Protein AF-A0A848Y6I7-F1 (afdb_monomer)

pLDDT: mean 75.76, std 17.15, range [29.34, 98.19]

Nearest PDB structures (foldseek):
  3ja6-assembly1_I  TM=4.107E-01  e=2.757E-02  Escherichia coli
  7a0g-assembly1_JJJ  TM=4.160E-01  e=5.092E-01  Serratia marcescens
  6grj-assembly1_B  TM=4.030E-01  e=7.083E-01  Aeromonas hydrophila
  3ja6-assembly1_H  TM=3.503E-01  e=3.464E-01  Escherichia coli
  7a0g-assembly1_FFF  TM=4.147E-01  e=8.827E-01  Serratia marcescens

Foldseek 3Di:
DDDDDDDDDDDDPVPPPPPPPDDPLVVVLVVLVVVLVVLVVVLVVLVVVVVVLVVVVVVLVVVLVVLVVVLVVLVVVLVVLVVVLVVLVVVLVVLVVVLVVLVVVLVVLVVVLVVVVVVCVVVDPDDLVCVLVPDPDPVRSVVSVVVVVVVVVVSVVSVVVSVVSVVVSVVSVVVSVVSVVVSVVSVVVSVVSVVVSVVSVVVSVVSVVVSVVVVVVSVVVSVVSVVVSVVSVVVSVVSVVVVVVVVVVVVVVVVVVVVVVVVVVVVVVVVVVVVVPDDDDDDDDDDDDDDDDDDDDPDPDDDDDDPVVCVPPDDDPDDDDDDDDDD

Secondary structure (DSSP, 8-state):
---------S-SSTTSSSS----HHHHHHHHHHHHHHHHHHHHHHHHHHHHHHHHHHHHHHHHHHHHHHHHHHHHHHHHHHHHHHHHHHHHHHHHHHHHHHHHHHHHHHHHHHHHHHHHHHHT----HHHHHHT-SSHHHHHHHHHHHHHHHHHHHHHHHHHHHHHHHHHHHHHHHHHHHHHHHHHHHHHHHHHHHHHHHHHHHHHHHHHHHHHHHHHHHHHHHHHHHHHHHHHHHHHHHHHHHHHHHHHHHHHHHHHHHHHHHHHHHHHHHHHHTS---------------------------S-TTTTTTSPPPS----------

Solvent-accessible surface area (backbone atoms only — not comparable to full-atom values): 19274 Å² total; per-residue (Å²): 134,90,79,89,87,87,88,82,83,97,72,76,78,79,81,77,75,83,84,80,86,73,66,76,65,61,59,56,51,56,52,52,53,53,51,48,52,53,48,50,53,50,50,53,50,52,50,51,50,49,55,52,48,51,54,52,44,53,54,48,49,54,50,47,51,52,52,51,52,51,46,52,54,46,52,52,50,44,51,51,43,51,55,51,46,56,48,48,51,52,52,45,51,52,42,52,54,50,44,56,49,46,53,52,55,41,50,52,54,49,49,56,48,50,53,54,52,49,51,42,58,76,71,51,71,73,53,72,63,59,62,31,69,70,38,95,42,72,70,53,22,55,50,47,50,52,50,53,50,54,49,52,51,52,52,52,51,52,54,48,52,46,52,52,50,53,52,50,42,55,53,48,52,52,52,39,52,52,48,52,54,49,44,52,52,50,50,53,52,38,50,51,51,52,51,52,44,50,51,52,53,51,50,50,52,49,52,53,51,51,53,52,50,53,50,53,50,53,52,51,51,51,52,50,53,50,52,53,48,53,54,51,51,51,51,50,52,50,51,52,52,52,49,52,50,52,52,51,51,52,48,51,51,51,51,50,52,51,50,51,53,49,51,52,50,51,52,53,50,51,53,51,54,58,60,71,74,63,88,89,90,88,83,87,87,85,86,88,87,88,90,84,89,84,81,89,76,84,79,83,77,87,84,71,98,48,74,81,81,41,74,89,71,70,77,78,98,68,96,76,82,89,86,79,84,91,129

Mean predicted aligned error: 18.12 Å

Radius of gyration: 65.61 Å; Cα contacts (8 Å, |Δi|>4): 89; chains: 1; bounding box: 137×61×179 Å

Sequence (327 aa):
MLSIPLAGRPCAVVLLLFALVVPAAAQDRAATEQRLEALREQISGVQGQIQQAQTEEAGALAALDGISTEIRLREELVNSYRSQLDTLRRETNALRSSIQRLEGEIEEARTSYRQHARHAYTRGRPNDLALILSAGTIAQMVARARYLRQFAERRRRQVSRIAEKTTELRFREQSLNASVQETQRFLTASQFEQSELTQRRREREGLVQQARRRRSQLESELAQRQADAQALEGLVAELVAAERRREEEARRQREAAAEESRREAALAELRRREAAQGNPSAAAEEPAAPPALPPAESRSVTLTGSFRANRSRLPWPADGTVTGTFG

Structure (mmCIF, N/CA/C/O backbone):
data_AF-A0A848Y6I7-F1
#
_entry.id   AF-A0A848Y6I7-F1
#
loop_
_atom_site.group_PDB
_atom_site.id
_atom_site.type_symbol
_atom_site.label_atom_id
_atom_site.label_alt_id
_atom_site.label_comp_id
_atom_site.label_asym_id
_atom_site.label_entity_id
_atom_site.label_seq_id
_atom_site.pdbx_PDB_ins_code
_atom_site.Cartn_x
_atom_site.Cartn_y
_atom_site.Cartn_z
_atom_site.occupancy
_atom_site.B_iso_or_equiv
_atom_site.auth_seq_id
_atom_site.auth_comp_id
_atom_site.auth_asym_id
_atom_site.auth_atom_id
_atom_site.pdbx_PDB_model_num
ATOM 1 N N . MET A 1 1 ? -7.871 -32.327 104.728 1.00 39.03 1 MET A N 1
ATOM 2 C CA . MET A 1 1 ? -8.461 -32.604 103.404 1.00 39.03 1 MET A CA 1
ATOM 3 C C . MET A 1 1 ? -9.967 -32.665 103.565 1.00 39.03 1 MET A C 1
ATOM 5 O O . MET A 1 1 ? -10.385 -33.485 104.363 1.00 39.03 1 MET A O 1
ATOM 9 N N . LEU A 1 2 ? -10.676 -31.778 102.846 1.00 36.12 2 LEU A N 1
ATOM 10 C CA . LEU A 1 2 ? -12.108 -31.750 102.471 1.00 36.12 2 LEU A CA 1
ATOM 11 C C . LEU A 1 2 ? -13.184 -32.046 103.542 1.00 36.12 2 LEU A C 1
ATOM 13 O O . LEU A 1 2 ? -13.055 -32.977 104.314 1.00 36.12 2 LEU A O 1
ATOM 17 N N . SER A 1 3 ? -14.375 -31.448 103.577 1.00 34.34 3 SER A N 1
ATOM 18 C CA . SER A 1 3 ? -14.993 -30.220 103.053 1.00 34.34 3 SER A CA 1
ATOM 19 C C . SER A 1 3 ? -16.440 -30.237 103.579 1.00 34.34 3 SER A C 1
ATOM 21 O O . SER A 1 3 ? -17.187 -31.141 103.247 1.00 34.34 3 SER A O 1
ATOM 23 N N . ILE A 1 4 ? -16.792 -29.254 104.409 1.00 40.38 4 ILE A N 1
ATOM 24 C CA . ILE A 1 4 ? -17.963 -28.354 104.318 1.00 40.38 4 ILE A CA 1
ATOM 25 C C . ILE A 1 4 ? -19.366 -28.948 103.996 1.00 40.38 4 ILE A C 1
ATOM 27 O O . ILE A 1 4 ? -19.581 -29.478 102.907 1.00 40.38 4 ILE A O 1
ATOM 31 N N . PRO A 1 5 ? -20.377 -28.703 104.862 1.00 61.69 5 PRO A N 1
ATOM 32 C CA . PRO A 1 5 ? -21.810 -28.852 104.578 1.00 61.69 5 PRO A CA 1
ATOM 33 C C . PRO A 1 5 ? -22.451 -27.510 104.157 1.00 61.69 5 PRO A C 1
ATOM 35 O O . PRO A 1 5 ? -21.938 -26.473 104.559 1.00 61.69 5 PRO A O 1
ATOM 38 N N . LEU A 1 6 ? -23.585 -27.500 103.431 1.00 39.78 6 LEU A N 1
ATOM 39 C CA . LEU A 1 6 ? -24.692 -26.529 103.610 1.00 39.78 6 LEU A CA 1
ATOM 40 C C . LEU A 1 6 ? -25.839 -26.703 102.599 1.00 39.78 6 LEU A C 1
ATOM 42 O O . LEU A 1 6 ? -25.651 -27.010 101.426 1.00 39.78 6 LEU A O 1
ATOM 46 N N . ALA A 1 7 ? -27.041 -26.479 103.124 1.00 48.00 7 ALA A N 1
ATOM 47 C CA . ALA A 1 7 ? -28.345 -26.515 102.482 1.00 48.00 7 ALA A CA 1
ATOM 48 C C . ALA A 1 7 ? -28.606 -25.329 101.530 1.00 48.00 7 ALA A C 1
ATOM 50 O O . ALA A 1 7 ? -28.064 -24.244 101.723 1.00 48.00 7 ALA A O 1
ATOM 51 N N . GLY A 1 8 ? -29.534 -25.496 100.574 1.00 38.44 8 GLY A N 1
ATOM 52 C CA . GLY A 1 8 ? -30.013 -24.383 99.744 1.00 38.44 8 GLY A CA 1
ATOM 53 C C . GLY A 1 8 ? -31.068 -24.740 98.686 1.00 38.44 8 GLY A C 1
ATOM 54 O O . GLY A 1 8 ? -30.729 -25.095 97.570 1.00 38.44 8 GLY A O 1
ATOM 55 N N . ARG A 1 9 ? -32.344 -24.623 99.076 1.00 48.47 9 ARG A N 1
ATOM 56 C CA . ARG A 1 9 ? -33.582 -24.308 98.314 1.00 48.47 9 ARG A CA 1
ATOM 57 C C . ARG A 1 9 ? -33.557 -24.353 96.756 1.00 48.47 9 ARG A C 1
ATOM 59 O O . ARG A 1 9 ? -32.856 -23.552 96.140 1.00 48.47 9 ARG A O 1
ATOM 66 N N . PRO A 1 10 ? -34.463 -25.112 96.102 1.00 45.59 10 PRO A N 1
ATOM 67 C CA . PRO A 1 10 ? -34.665 -25.082 94.650 1.00 45.59 10 PRO A CA 1
ATOM 68 C C . PRO A 1 10 ? -35.697 -24.010 94.243 1.00 45.59 10 PRO A C 1
ATOM 70 O O . PRO A 1 10 ? -36.865 -24.325 94.063 1.00 45.59 10 PRO A O 1
ATOM 73 N N . CYS A 1 11 ? -35.308 -22.737 94.107 1.00 43.47 11 CYS A N 1
ATOM 74 C CA . CYS A 1 11 ? -36.241 -21.698 93.612 1.00 43.47 11 CYS A CA 1
ATOM 75 C C . CYS A 1 11 ? -35.674 -20.720 92.567 1.00 43.47 11 CYS A C 1
ATOM 77 O O . CYS A 1 11 ? -36.420 -19.879 92.080 1.00 43.47 11 CYS A O 1
ATOM 79 N N . ALA A 1 12 ? -34.401 -20.810 92.168 1.00 41.84 12 ALA A N 1
ATOM 80 C CA . ALA A 1 12 ? -33.790 -19.793 91.296 1.00 41.84 12 ALA A CA 1
ATOM 81 C C . ALA A 1 12 ? -33.671 -20.175 89.804 1.00 41.84 12 ALA A C 1
ATOM 83 O O . ALA A 1 12 ? -33.243 -19.350 89.006 1.00 41.84 12 ALA A O 1
ATOM 84 N N . VAL A 1 13 ? -34.058 -21.392 89.399 1.00 43.75 13 VAL A N 1
ATOM 85 C CA . VAL A 1 13 ? -33.898 -21.861 87.999 1.00 43.75 13 VAL A CA 1
ATOM 86 C C . VAL A 1 13 ? -35.147 -21.607 87.136 1.00 43.75 13 VAL A C 1
ATOM 88 O O . VAL A 1 13 ? -35.073 -21.622 85.913 1.00 43.75 13 VAL A O 1
ATOM 91 N N . VAL A 1 14 ? -36.293 -21.280 87.742 1.00 46.56 14 VAL A N 1
ATOM 92 C CA . VAL A 1 14 ? -37.558 -21.061 87.008 1.00 46.56 14 VAL A CA 1
ATOM 93 C C . VAL A 1 14 ? -37.707 -19.617 86.487 1.00 46.56 14 VAL A C 1
ATOM 95 O O . VAL A 1 14 ? -38.557 -19.349 85.646 1.00 46.56 14 VAL A O 1
ATOM 98 N N . LEU A 1 15 ? -36.839 -18.685 86.900 1.00 41.00 15 LEU A N 1
ATOM 99 C CA . LEU A 1 15 ? -36.934 -17.256 86.548 1.00 41.00 15 LEU A CA 1
ATOM 100 C C . LEU A 1 15 ? -35.914 -16.799 85.482 1.00 41.00 15 LEU A C 1
ATOM 102 O O . LEU A 1 15 ? -35.746 -15.605 85.266 1.00 41.00 15 LEU A O 1
ATOM 106 N N . LEU A 1 16 ? -35.251 -17.735 84.789 1.00 39.88 16 LEU A N 1
ATOM 107 C CA . LEU A 1 16 ? -34.293 -17.442 83.706 1.00 39.88 16 LEU A CA 1
ATOM 108 C C . LEU A 1 16 ? -34.667 -18.103 82.362 1.00 39.88 16 LEU A C 1
ATOM 110 O O . LEU A 1 16 ? -33.826 -18.245 81.482 1.00 39.88 16 LEU A O 1
ATOM 114 N N . LEU A 1 17 ? -35.928 -18.519 82.195 1.00 41.59 17 LEU A N 1
ATOM 115 C CA . LEU A 1 17 ? -36.403 -19.236 80.998 1.00 41.59 17 LEU A CA 1
ATOM 116 C C . LEU A 1 17 ? -37.577 -18.551 80.276 1.00 41.59 17 LEU A C 1
ATOM 118 O O . LEU A 1 17 ? -38.113 -19.110 79.327 1.00 41.59 17 LEU A O 1
ATOM 122 N N . PHE A 1 18 ? -37.957 -17.330 80.676 1.00 43.41 18 PHE A N 1
ATOM 123 C CA . PHE A 1 18 ? -39.112 -16.616 80.101 1.00 43.41 18 PHE A CA 1
ATOM 124 C C . PHE A 1 18 ? -38.769 -15.305 79.362 1.00 43.41 18 PHE A C 1
ATOM 126 O O . PHE A 1 18 ? -39.666 -14.554 78.997 1.00 43.41 18 PHE A O 1
ATOM 133 N N . ALA A 1 19 ? -37.486 -15.015 79.117 1.00 41.12 19 ALA A N 1
ATOM 134 C CA . ALA A 1 19 ? -37.045 -13.748 78.513 1.00 41.12 19 ALA A CA 1
ATOM 135 C C . ALA A 1 19 ? -36.318 -13.888 77.160 1.00 41.12 19 ALA A C 1
ATOM 137 O O . ALA A 1 19 ? -35.685 -12.938 76.711 1.00 41.12 19 ALA A O 1
ATOM 138 N N . LEU A 1 20 ? -36.402 -15.043 76.489 1.00 42.25 20 LEU A N 1
ATOM 139 C CA . LEU A 1 20 ? -35.734 -15.249 75.199 1.00 42.25 20 LEU A CA 1
ATOM 140 C C . LEU A 1 20 ? -36.677 -15.842 74.142 1.00 42.25 20 LEU A C 1
ATOM 142 O O . LEU A 1 20 ? -36.449 -16.918 73.606 1.00 42.25 20 LEU A O 1
ATOM 146 N N . VAL A 1 21 ? -37.750 -15.120 73.826 1.00 45.28 21 VAL A N 1
ATOM 147 C CA . VAL A 1 21 ? -38.438 -15.271 72.534 1.00 45.28 21 VAL A CA 1
ATOM 148 C C . VAL A 1 21 ? -38.282 -13.946 71.792 1.00 45.28 21 VAL A C 1
ATOM 150 O O . VAL A 1 21 ? -39.206 -13.153 71.661 1.00 45.28 21 VAL A O 1
ATOM 153 N N . VAL A 1 22 ? -37.042 -13.671 71.387 1.00 50.19 22 VAL A N 1
ATOM 154 C CA . VAL A 1 22 ? -36.724 -12.670 70.360 1.00 50.19 22 VAL A CA 1
ATOM 155 C C . VAL A 1 22 ? -37.011 -13.333 69.005 1.00 50.19 22 VAL A C 1
ATOM 157 O O . VAL A 1 22 ? -36.704 -14.517 68.839 1.00 50.19 22 VAL A O 1
ATOM 160 N N . PRO A 1 23 ? -37.648 -12.639 68.047 1.00 48.28 23 PRO A N 1
ATOM 161 C CA . PRO A 1 23 ? -38.163 -13.269 66.842 1.00 48.28 23 PRO A CA 1
ATOM 162 C C . PRO A 1 23 ? -37.007 -13.622 65.903 1.00 48.28 23 PRO A C 1
ATOM 164 O O . PRO A 1 23 ? -36.278 -12.747 65.445 1.00 48.28 23 PRO A O 1
ATOM 167 N N . ALA A 1 24 ? -36.881 -14.901 65.551 1.00 51.28 24 ALA A N 1
ATOM 168 C CA . ALA A 1 24 ? -35.937 -15.374 64.535 1.00 51.28 24 ALA A CA 1
ATOM 169 C C . ALA A 1 24 ? -36.160 -14.727 63.144 1.00 51.28 24 ALA A C 1
ATOM 171 O O . ALA A 1 24 ? -35.253 -14.707 62.323 1.00 51.28 24 ALA A O 1
ATOM 172 N N . ALA A 1 25 ? -37.335 -14.134 62.894 1.00 52.06 25 ALA A N 1
ATOM 173 C CA . ALA A 1 25 ? -37.654 -13.432 61.647 1.00 52.06 25 ALA A CA 1
ATOM 174 C C . ALA A 1 25 ? -36.919 -12.083 61.478 1.00 52.06 25 ALA A C 1
ATOM 176 O O . ALA A 1 25 ? -36.611 -11.692 60.355 1.00 52.06 25 ALA A O 1
ATOM 177 N N . ALA A 1 26 ? -36.573 -11.396 62.576 1.00 52.50 26 ALA A N 1
ATOM 178 C CA . ALA A 1 26 ? -35.902 -10.094 62.500 1.00 52.50 26 ALA A CA 1
ATOM 179 C C . ALA A 1 26 ? -34.433 -10.206 62.042 1.00 52.50 26 ALA A C 1
ATOM 181 O O . ALA A 1 26 ? -33.895 -9.272 61.449 1.00 52.50 26 ALA A O 1
ATOM 182 N N . GLN A 1 27 ? -33.786 -11.353 62.291 1.00 57.81 27 GLN A N 1
ATOM 183 C CA . GLN A 1 27 ? -32.411 -11.622 61.855 1.00 57.81 27 GLN A CA 1
ATOM 184 C C . GLN A 1 27 ? -32.306 -11.852 60.341 1.00 57.81 27 GLN A C 1
ATOM 186 O O . GLN A 1 27 ? -31.372 -11.341 59.724 1.00 57.81 27 GLN A O 1
ATOM 191 N N . ASP A 1 28 ? -33.270 -12.552 59.735 1.00 62.34 28 ASP A N 1
ATOM 192 C CA . ASP A 1 28 ? -33.300 -12.763 58.280 1.00 62.34 28 ASP A CA 1
ATOM 193 C C . ASP A 1 28 ? -33.564 -11.455 57.524 1.00 62.34 28 ASP A C 1
ATOM 195 O O . ASP A 1 28 ? -32.901 -11.173 56.524 1.00 62.34 28 ASP A O 1
ATOM 199 N N . ARG A 1 29 ? -34.462 -10.608 58.045 1.00 60.41 29 ARG A N 1
ATOM 200 C CA . ARG A 1 29 ? -34.794 -9.311 57.443 1.00 60.41 29 ARG A CA 1
ATOM 201 C C . ARG A 1 29 ? -33.589 -8.370 57.386 1.00 60.41 29 ARG A C 1
ATOM 203 O O . ARG A 1 29 ? -33.260 -7.861 56.313 1.00 60.41 29 ARG A O 1
ATOM 210 N N . ALA A 1 30 ? -32.898 -8.189 58.511 1.00 65.75 30 ALA A N 1
ATOM 211 C CA . ALA A 1 30 ? -31.709 -7.341 58.574 1.00 65.75 30 ALA A CA 1
ATOM 212 C C . ALA A 1 30 ? -30.592 -7.844 57.636 1.00 65.75 30 ALA A C 1
ATOM 214 O O . ALA A 1 30 ? -29.907 -7.042 57.001 1.00 65.75 30 ALA A O 1
ATOM 215 N N . ALA A 1 31 ? -30.440 -9.165 57.489 1.00 67.50 31 ALA A N 1
ATOM 216 C CA . ALA A 1 31 ? -29.471 -9.758 56.570 1.00 67.50 31 ALA A CA 1
ATOM 217 C C . ALA A 1 31 ? -29.840 -9.540 55.088 1.00 67.50 31 ALA A C 1
ATOM 219 O O . ALA A 1 31 ? -28.955 -9.284 54.268 1.00 67.50 31 ALA A O 1
ATOM 220 N N . THR A 1 32 ? -31.126 -9.614 54.722 1.00 60.22 32 THR A N 1
ATOM 221 C CA . THR A 1 32 ? -31.587 -9.302 53.355 1.00 60.22 32 THR A CA 1
ATOM 222 C C . THR A 1 32 ? -31.467 -7.821 53.011 1.00 60.22 32 THR A C 1
ATOM 224 O O . THR A 1 32 ? -31.033 -7.505 51.906 1.00 60.22 32 THR A O 1
ATOM 227 N N . GLU A 1 33 ? -31.765 -6.917 53.948 1.00 67.44 33 GLU A N 1
ATOM 228 C CA . GLU A 1 33 ? -31.609 -5.469 53.756 1.00 67.44 33 GLU A CA 1
ATOM 229 C C . GLU A 1 33 ? -30.126 -5.093 53.561 1.00 67.44 33 GLU A C 1
ATOM 231 O O . GLU A 1 33 ? -29.795 -4.373 52.623 1.00 67.44 33 GLU A O 1
ATOM 236 N N . GLN A 1 34 ? -29.208 -5.679 54.341 1.00 72.19 34 GLN A N 1
ATOM 237 C CA . GLN A 1 34 ? -27.760 -5.490 54.153 1.00 72.19 34 GLN A CA 1
ATOM 238 C C . GLN A 1 34 ? -27.250 -6.003 52.799 1.00 72.19 34 GLN A C 1
ATOM 240 O O . GLN A 1 34 ? -26.408 -5.362 52.169 1.00 72.19 34 GLN A O 1
ATOM 245 N N . ARG A 1 35 ? -27.752 -7.153 52.327 1.00 62.34 35 ARG A N 1
ATOM 246 C CA . ARG A 1 35 ? -27.411 -7.669 50.989 1.00 62.34 35 ARG A CA 1
ATOM 247 C C . ARG A 1 35 ? -27.894 -6.737 49.886 1.00 62.34 35 ARG A C 1
ATOM 249 O O . ARG A 1 35 ? -27.199 -6.577 48.890 1.00 62.34 35 ARG A O 1
ATOM 256 N N . LEU A 1 36 ? -29.058 -6.128 50.071 1.00 61.62 36 LEU A N 1
ATOM 257 C CA . LEU A 1 36 ? -29.657 -5.196 49.126 1.00 61.62 36 LEU A CA 1
ATOM 258 C C . LEU A 1 36 ? -28.856 -3.887 49.056 1.00 61.62 36 LEU A C 1
ATOM 260 O O . LEU A 1 36 ? -28.572 -3.404 47.962 1.00 61.62 36 LEU A O 1
ATOM 264 N N . GLU A 1 37 ? -28.402 -3.372 50.201 1.00 73.12 37 GLU A N 1
ATOM 265 C CA . GLU A 1 37 ? -27.478 -2.231 50.284 1.00 73.12 37 GLU A CA 1
ATOM 266 C C . GLU A 1 37 ? -26.160 -2.524 49.542 1.00 73.12 37 GLU A C 1
ATOM 268 O O . GLU A 1 37 ? -25.750 -1.762 48.666 1.00 73.12 37 GLU A O 1
ATOM 273 N N . ALA A 1 38 ? -25.548 -3.686 49.802 1.00 73.75 38 ALA A N 1
ATOM 274 C CA . ALA A 1 38 ? -24.318 -4.111 49.131 1.00 73.75 38 ALA A CA 1
ATOM 275 C C . ALA A 1 38 ? -24.505 -4.276 47.612 1.00 73.75 38 ALA A C 1
ATOM 277 O O . ALA A 1 38 ? -23.615 -3.952 46.826 1.00 73.75 38 ALA A O 1
ATOM 278 N N . LEU A 1 39 ? -25.670 -4.758 47.172 1.00 65.00 39 LEU A N 1
ATOM 279 C CA . LEU A 1 39 ? -25.985 -4.899 45.753 1.00 65.00 39 LEU A CA 1
ATOM 280 C C . LEU A 1 39 ? -26.199 -3.532 45.081 1.00 65.00 39 LEU A C 1
ATOM 282 O O . LEU A 1 39 ? -25.778 -3.340 43.942 1.00 65.00 39 LEU A O 1
ATOM 286 N N . ARG A 1 40 ? -26.784 -2.555 45.788 1.00 71.94 40 ARG A N 1
ATOM 287 C CA . ARG A 1 40 ? -26.905 -1.160 45.321 1.00 71.94 40 ARG A CA 1
ATOM 288 C C . ARG A 1 40 ? -25.541 -0.493 45.163 1.00 71.94 40 ARG A C 1
ATOM 290 O O . ARG A 1 40 ? -25.317 0.167 44.150 1.00 71.94 40 ARG A O 1
ATOM 297 N N . GLU A 1 41 ? -24.622 -0.706 46.103 1.00 80.69 41 GLU A N 1
ATOM 298 C CA . GLU A 1 41 ? -23.228 -0.255 45.974 1.00 80.69 41 GLU A CA 1
ATOM 299 C C . GLU A 1 41 ? -22.519 -0.916 44.786 1.00 80.69 41 GLU A C 1
ATOM 301 O O . GLU A 1 41 ? -21.786 -0.270 44.041 1.00 80.69 41 GLU A O 1
ATOM 306 N N . GLN A 1 42 ? -22.765 -2.204 44.553 1.00 72.56 42 GLN A N 1
ATOM 307 C CA . GLN A 1 42 ? -22.215 -2.893 43.388 1.00 72.56 42 GLN A CA 1
ATOM 308 C C . GLN A 1 42 ? -22.793 -2.350 42.075 1.00 72.56 42 GLN A C 1
ATOM 310 O O . GLN A 1 42 ? -22.041 -2.156 41.122 1.00 72.56 42 GLN A O 1
ATOM 315 N N . ILE A 1 43 ? -24.096 -2.055 42.016 1.00 73.06 43 ILE A N 1
ATOM 316 C CA . ILE A 1 43 ? -24.735 -1.429 40.849 1.00 73.06 43 ILE A CA 1
ATOM 317 C C . ILE A 1 43 ? -24.156 -0.036 40.597 1.00 73.06 43 ILE A C 1
ATOM 319 O O . ILE A 1 43 ? -23.842 0.277 39.451 1.00 73.06 43 ILE A O 1
ATOM 323 N N . SER A 1 44 ? -23.978 0.791 41.631 1.00 76.31 44 SER A N 1
ATOM 324 C CA . SER A 1 44 ? -23.379 2.122 41.469 1.00 76.31 44 SER A CA 1
ATOM 325 C C . SER A 1 44 ? -21.914 2.032 41.029 1.00 76.31 44 SER A C 1
ATOM 327 O O . SER A 1 44 ? -21.483 2.802 40.170 1.00 76.31 44 SER A O 1
ATOM 329 N N . GLY A 1 45 ? -21.173 1.032 41.517 1.00 77.38 45 GLY A N 1
ATOM 330 C CA . GLY A 1 45 ? -19.831 0.695 41.045 1.00 77.38 45 GLY A CA 1
ATOM 331 C C . GLY A 1 45 ? -19.801 0.323 39.560 1.00 77.38 45 GLY A C 1
ATOM 332 O O . GLY A 1 45 ? -19.012 0.892 38.806 1.00 77.38 45 GLY A O 1
ATOM 333 N N . VAL A 1 46 ? -20.694 -0.566 39.110 1.00 73.69 46 VAL A N 1
ATOM 334 C CA . VAL A 1 46 ? -20.824 -0.945 37.688 1.00 73.69 46 VAL A CA 1
ATOM 335 C C . VAL A 1 46 ? -21.264 0.252 36.837 1.00 73.69 46 VAL A C 1
ATOM 337 O O . VAL A 1 46 ? -20.736 0.456 35.749 1.00 73.69 46 VAL A O 1
ATOM 340 N N . GLN A 1 47 ? -22.166 1.107 37.327 1.00 74.25 47 GLN A N 1
ATOM 341 C CA . GLN A 1 47 ? -22.552 2.349 36.642 1.00 74.25 47 GLN A CA 1
ATOM 342 C C . GLN A 1 47 ? -21.379 3.330 36.515 1.00 74.25 47 GLN A C 1
ATOM 344 O O . GLN A 1 47 ? -21.199 3.933 35.456 1.00 74.25 47 GLN A O 1
ATOM 349 N N . GLY A 1 48 ? -20.549 3.461 37.552 1.00 78.31 48 GLY A N 1
ATOM 350 C CA . GLY A 1 48 ? -19.308 4.234 37.500 1.00 78.31 48 GLY A CA 1
ATOM 351 C C . GLY A 1 48 ? -18.322 3.667 36.477 1.00 78.31 48 GLY A C 1
ATOM 352 O O . GLY A 1 48 ? -17.766 4.415 35.675 1.00 78.31 48 GLY A O 1
ATOM 353 N N . GLN A 1 49 ? -18.175 2.342 36.429 1.00 75.50 49 GLN A N 1
ATOM 354 C CA . GLN A 1 49 ? -17.372 1.660 35.411 1.00 75.50 49 GLN A CA 1
ATOM 355 C C . GLN A 1 49 ? -17.930 1.856 33.997 1.00 75.50 49 GLN A C 1
ATOM 357 O O . GLN A 1 49 ? -17.146 1.994 33.063 1.00 75.50 49 GLN A O 1
ATOM 362 N N . ILE A 1 50 ? -19.254 1.916 33.821 1.00 75.69 50 ILE A N 1
ATOM 363 C CA . ILE A 1 50 ? -19.895 2.238 32.537 1.00 75.69 50 ILE A CA 1
ATOM 364 C C . ILE A 1 50 ? -19.572 3.673 32.121 1.00 75.69 50 ILE A C 1
ATOM 366 O O . ILE A 1 50 ? -19.186 3.889 30.979 1.00 75.69 50 ILE A O 1
ATOM 370 N N . GLN A 1 51 ? -19.678 4.648 33.027 1.00 78.25 51 GLN A N 1
ATOM 371 C CA . GLN A 1 51 ? -19.316 6.042 32.737 1.00 78.25 51 GLN A CA 1
ATOM 372 C C . GLN A 1 51 ? -17.833 6.170 32.364 1.00 78.25 51 GLN A C 1
ATOM 374 O O . GLN A 1 51 ? -17.480 6.809 31.374 1.00 78.25 51 GLN A O 1
ATOM 379 N N . GLN A 1 52 ? -16.953 5.494 33.104 1.00 79.12 52 GLN A N 1
ATOM 380 C CA . GLN A 1 52 ? -15.529 5.460 32.788 1.00 79.12 52 GLN A CA 1
ATOM 381 C C . GLN A 1 52 ? -15.271 4.776 31.435 1.00 79.12 52 GLN A C 1
ATOM 383 O O . GLN A 1 52 ? -14.547 5.320 30.602 1.00 79.12 52 GLN A O 1
ATOM 388 N N . ALA A 1 53 ? -15.938 3.654 31.155 1.00 74.44 53 ALA A N 1
ATOM 389 C CA . ALA A 1 53 ? -15.870 2.976 29.864 1.00 74.44 53 ALA A CA 1
ATOM 390 C C . ALA A 1 53 ? -16.397 3.848 28.711 1.00 74.44 53 ALA A C 1
ATOM 392 O O . ALA A 1 53 ? -15.822 3.792 27.632 1.00 74.44 53 ALA A O 1
ATOM 393 N N . GLN A 1 54 ? -17.414 4.690 28.926 1.00 74.88 54 GLN A N 1
ATOM 394 C CA . GLN A 1 54 ? -17.899 5.656 27.928 1.00 74.88 54 GLN A CA 1
ATOM 395 C C . GLN A 1 54 ? -16.849 6.732 27.617 1.00 74.88 54 GLN A C 1
ATOM 397 O O . GLN A 1 54 ? -16.665 7.101 26.458 1.00 74.88 54 GLN A O 1
ATOM 402 N N . THR A 1 55 ? -16.117 7.219 28.625 1.00 79.75 55 THR A N 1
ATOM 403 C CA . THR A 1 55 ? -15.009 8.164 28.389 1.00 79.75 55 THR A CA 1
ATOM 404 C C . THR A 1 55 ? -13.826 7.509 27.670 1.00 79.75 55 THR A C 1
ATOM 406 O O . THR A 1 55 ? -13.255 8.105 26.755 1.00 79.75 55 THR A O 1
ATOM 409 N N . GLU A 1 56 ? -13.495 6.261 28.018 1.00 78.31 56 GLU A N 1
ATOM 410 C CA . GLU A 1 56 ? -12.501 5.453 27.301 1.00 78.31 56 GLU A CA 1
ATOM 411 C C . GLU A 1 56 ? -12.951 5.172 25.857 1.00 78.31 56 GLU A C 1
ATOM 413 O O . GLU A 1 56 ? -12.137 5.240 24.939 1.00 78.31 56 GLU A O 1
ATOM 418 N N . GLU A 1 57 ? -14.245 4.920 25.634 1.00 77.88 57 GLU A N 1
ATOM 419 C CA . GLU A 1 57 ? -14.848 4.722 24.313 1.00 77.88 57 GLU A CA 1
ATOM 420 C C . GLU A 1 57 ? -14.764 5.994 23.466 1.00 77.88 57 GLU A C 1
ATOM 422 O O . GLU A 1 57 ? -14.397 5.909 22.299 1.00 77.88 57 GLU A O 1
ATOM 427 N N . ALA A 1 58 ? -14.992 7.179 24.039 1.00 77.69 58 ALA A N 1
ATOM 428 C CA . ALA A 1 58 ? -14.795 8.446 23.332 1.00 77.69 58 ALA A CA 1
ATOM 429 C C . ALA A 1 58 ? -13.333 8.636 22.877 1.00 77.69 58 ALA A C 1
ATOM 431 O O . ALA A 1 58 ? -13.081 9.028 21.735 1.00 77.69 58 ALA A O 1
ATOM 432 N N . GLY A 1 59 ? -12.362 8.300 23.734 1.00 80.44 59 GLY A N 1
ATOM 433 C CA . GLY A 1 59 ? -10.942 8.286 23.363 1.00 80.44 59 GLY A CA 1
ATOM 434 C C . GLY A 1 59 ? -10.614 7.230 22.299 1.00 80.44 59 GLY A C 1
ATOM 435 O O . GLY A 1 59 ? -9.868 7.503 21.358 1.00 80.44 59 GLY A O 1
ATOM 436 N N . ALA A 1 60 ? -11.211 6.041 22.402 1.00 80.12 60 ALA A N 1
ATOM 437 C CA . ALA A 1 60 ? -11.058 4.965 21.428 1.00 80.12 60 ALA A CA 1
ATOM 438 C C . ALA A 1 60 ? -11.685 5.311 20.068 1.00 80.12 60 ALA A C 1
ATOM 440 O O . ALA A 1 60 ? -11.117 4.951 19.040 1.00 80.12 60 ALA A O 1
ATOM 441 N N . LEU A 1 61 ? -12.807 6.037 20.043 1.00 82.38 61 LEU A N 1
ATOM 442 C CA . LEU A 1 61 ? -13.428 6.558 18.824 1.00 82.38 61 LEU A CA 1
ATOM 443 C C . LEU A 1 61 ? -12.508 7.566 18.133 1.00 82.38 61 LEU A C 1
ATOM 445 O O . LEU A 1 61 ? -12.267 7.431 16.938 1.00 82.38 61 LEU A O 1
ATOM 449 N N . ALA A 1 62 ? -11.905 8.495 18.879 1.00 83.00 62 ALA A N 1
ATOM 450 C CA . ALA A 1 62 ? -10.922 9.422 18.318 1.00 83.00 62 ALA A CA 1
ATOM 451 C C . ALA A 1 62 ? -9.689 8.690 17.748 1.00 83.00 62 ALA A C 1
ATOM 453 O O . ALA A 1 62 ? -9.208 9.021 16.662 1.00 83.00 62 ALA A O 1
ATOM 454 N N . ALA A 1 63 ? -9.195 7.658 18.441 1.00 81.12 63 ALA A N 1
ATOM 455 C CA . ALA A 1 63 ? -8.114 6.811 17.934 1.00 81.12 63 ALA A CA 1
ATOM 456 C C . ALA A 1 63 ? -8.530 6.035 16.670 1.00 81.12 63 ALA A C 1
ATOM 458 O O . ALA A 1 63 ? -7.747 5.912 15.727 1.00 81.12 63 ALA A O 1
ATOM 459 N N . LEU A 1 64 ? -9.769 5.541 16.621 1.00 89.19 64 LEU A N 1
ATOM 460 C CA . LEU A 1 64 ? -10.330 4.821 15.479 1.00 89.19 64 LEU A CA 1
ATOM 461 C C . LEU A 1 64 ? -10.507 5.734 14.265 1.00 89.19 64 LEU A C 1
ATOM 463 O O . LEU A 1 64 ? -10.211 5.307 13.145 1.00 89.19 64 LEU A O 1
ATOM 467 N N . ASP A 1 65 ? -10.930 6.978 14.474 1.00 85.44 65 ASP A N 1
ATOM 468 C CA . ASP A 1 65 ? -10.979 8.006 13.437 1.00 85.44 65 ASP A CA 1
ATOM 469 C C . ASP A 1 65 ? -9.572 8.297 12.909 1.00 85.44 65 ASP A C 1
ATOM 471 O O . ASP A 1 65 ? -9.354 8.265 11.697 1.00 85.44 65 ASP A O 1
ATOM 475 N N . GLY A 1 66 ? -8.588 8.457 13.800 1.00 84.69 66 GLY A N 1
ATOM 476 C CA . GLY A 1 66 ? -7.174 8.585 13.439 1.00 84.69 66 GLY A CA 1
ATOM 477 C C . GLY A 1 66 ? -6.690 7.434 12.552 1.00 84.69 66 GLY A C 1
ATOM 478 O O . GLY A 1 66 ? -6.244 7.664 11.427 1.00 84.69 66 GLY A O 1
ATOM 479 N N . ILE A 1 67 ? -6.871 6.185 12.989 1.00 86.25 67 ILE A N 1
ATOM 480 C CA . ILE A 1 67 ? -6.485 4.995 12.211 1.00 86.25 67 ILE A CA 1
ATOM 481 C C . ILE A 1 67 ? -7.257 4.920 10.886 1.00 86.25 67 ILE A C 1
ATOM 483 O O . ILE A 1 67 ? -6.689 4.553 9.859 1.00 86.25 67 ILE A O 1
ATOM 487 N N . SER A 1 68 ? -8.539 5.286 10.866 1.00 87.94 68 SER A N 1
ATOM 488 C CA . SER A 1 68 ? -9.350 5.282 9.642 1.00 87.94 68 SER A CA 1
ATOM 489 C C . SER A 1 68 ? -8.872 6.329 8.636 1.00 87.94 68 SER A C 1
ATOM 491 O O . SER A 1 68 ? -8.820 6.047 7.436 1.00 87.94 68 SER A O 1
ATOM 493 N N . THR A 1 69 ? -8.465 7.512 9.104 1.00 85.44 69 THR A N 1
ATOM 494 C CA . THR A 1 69 ? -7.839 8.521 8.241 1.00 85.44 69 THR A CA 1
ATOM 495 C C . THR A 1 69 ? -6.483 8.054 7.715 1.00 85.44 69 THR A C 1
ATOM 497 O O . THR A 1 69 ? -6.232 8.214 6.521 1.00 85.44 69 THR A O 1
ATOM 500 N N . GLU A 1 70 ? -5.653 7.408 8.543 1.00 79.75 70 GLU A N 1
ATOM 501 C CA . GLU A 1 70 ? -4.377 6.824 8.109 1.00 79.75 70 GLU A CA 1
ATOM 502 C C . GLU A 1 70 ? -4.591 5.733 7.048 1.00 79.75 70 GLU A C 1
ATOM 504 O O . GLU A 1 70 ? -3.919 5.737 6.018 1.00 79.75 70 GLU A O 1
ATOM 509 N N . ILE A 1 71 ? -5.565 4.838 7.250 1.00 86.62 71 ILE A N 1
ATOM 510 C CA . ILE A 1 71 ? -5.947 3.800 6.279 1.00 86.62 71 ILE A CA 1
ATOM 511 C C . ILE A 1 71 ? -6.323 4.432 4.936 1.00 86.62 71 ILE A C 1
ATOM 513 O O . ILE A 1 71 ? -5.796 4.008 3.910 1.00 86.62 71 ILE A O 1
ATOM 517 N N . ARG A 1 72 ? -7.180 5.462 4.932 1.00 84.56 72 ARG A N 1
ATOM 518 C CA . ARG A 1 72 ? -7.590 6.154 3.698 1.00 84.56 72 ARG A CA 1
ATOM 519 C C . ARG A 1 72 ? -6.392 6.772 2.972 1.00 84.56 72 ARG A C 1
ATOM 521 O O . ARG A 1 72 ? -6.236 6.567 1.773 1.00 84.56 72 ARG A O 1
ATOM 528 N N . LEU A 1 73 ? -5.528 7.485 3.695 1.00 77.12 73 LEU A N 1
ATOM 529 C CA . LEU A 1 73 ? -4.335 8.109 3.114 1.00 77.12 73 LEU A CA 1
ATOM 530 C C . LEU A 1 73 ? -3.372 7.064 2.533 1.00 77.12 73 LEU A C 1
ATOM 532 O O . LEU A 1 73 ? -2.833 7.250 1.443 1.00 77.12 73 LEU A O 1
ATOM 536 N N . ARG A 1 74 ? -3.182 5.934 3.221 1.00 84.00 74 ARG A N 1
ATOM 537 C CA . ARG A 1 74 ? -2.354 4.829 2.720 1.00 84.00 74 ARG A CA 1
ATOM 538 C C . ARG A 1 74 ? -2.980 4.135 1.511 1.00 84.00 74 ARG A C 1
ATOM 540 O O . ARG A 1 74 ? -2.257 3.754 0.596 1.00 84.00 74 ARG A O 1
ATOM 547 N N . GLU A 1 75 ? -4.302 3.989 1.456 1.00 79.31 75 GLU A N 1
ATOM 548 C CA . GLU A 1 75 ? -5.002 3.471 0.272 1.00 79.31 75 GLU A CA 1
ATOM 549 C C . GLU A 1 75 ? -4.804 4.377 -0.947 1.00 79.31 75 GLU A C 1
ATOM 551 O O . GLU A 1 75 ? -4.486 3.887 -2.034 1.00 79.31 75 GLU A O 1
ATOM 556 N N . GLU A 1 76 ? -4.934 5.692 -0.767 1.00 76.62 76 GLU A N 1
ATOM 557 C CA . GLU A 1 76 ? -4.635 6.687 -1.801 1.00 76.62 76 GLU A CA 1
ATOM 558 C C . GLU A 1 76 ? -3.173 6.591 -2.264 1.00 76.62 76 GLU A C 1
ATOM 560 O O . GLU A 1 76 ? -2.908 6.553 -3.469 1.00 76.62 76 GLU A O 1
ATOM 565 N N . LEU A 1 77 ? -2.228 6.457 -1.328 1.00 74.88 77 LEU A N 1
ATOM 566 C CA . LEU A 1 77 ? -0.803 6.301 -1.629 1.00 74.88 77 LEU A CA 1
ATOM 567 C C . LEU A 1 77 ? -0.505 5.010 -2.409 1.00 74.88 77 LEU A C 1
ATOM 569 O O . LEU A 1 77 ? 0.195 5.048 -3.422 1.00 74.88 77 LEU A O 1
ATOM 573 N N . VAL A 1 78 ? -1.078 3.873 -2.003 1.00 80.88 78 VAL A N 1
ATOM 574 C CA . VAL A 1 78 ? -0.956 2.596 -2.728 1.00 80.88 78 VAL A CA 1
ATOM 575 C C . VAL A 1 78 ? -1.524 2.715 -4.144 1.00 80.88 78 VAL A C 1
ATOM 577 O O . VAL A 1 78 ? -0.922 2.215 -5.096 1.00 80.88 78 VAL A O 1
ATOM 580 N N . ASN A 1 79 ? -2.661 3.392 -4.316 1.00 79.69 79 ASN A N 1
ATOM 581 C CA . ASN A 1 79 ? -3.249 3.620 -5.637 1.00 79.69 79 ASN A CA 1
ATOM 582 C C . ASN A 1 79 ? -2.366 4.525 -6.510 1.00 79.69 79 ASN A C 1
ATOM 584 O O . ASN A 1 79 ? -2.188 4.239 -7.697 1.00 79.69 79 ASN A O 1
ATOM 588 N N . SER A 1 80 ? -1.755 5.556 -5.923 1.00 72.88 80 SER A N 1
ATOM 589 C CA . SER A 1 80 ? -0.764 6.402 -6.595 1.00 72.88 80 SER A CA 1
ATOM 590 C C . SER A 1 80 ? 0.440 5.581 -7.070 1.00 72.88 80 SER A C 1
ATOM 592 O O . SER A 1 80 ? 0.805 5.635 -8.247 1.00 72.88 80 SER A O 1
ATOM 594 N N . TYR A 1 81 ? 0.988 4.714 -6.210 1.00 77.44 81 TYR A N 1
ATOM 595 C CA . TYR A 1 81 ? 2.077 3.815 -6.592 1.00 77.44 81 TYR A CA 1
ATOM 596 C C . TYR A 1 81 ? 1.699 2.847 -7.711 1.00 77.44 81 TYR A C 1
ATOM 598 O O . TYR A 1 81 ? 2.503 2.633 -8.617 1.00 77.44 81 TYR A O 1
ATOM 606 N N . ARG A 1 82 ? 0.482 2.293 -7.704 1.00 80.38 82 ARG A N 1
ATOM 607 C CA . ARG A 1 82 ? -0.005 1.435 -8.799 1.00 80.38 82 ARG A CA 1
ATOM 608 C C . ARG A 1 82 ? -0.052 2.190 -10.128 1.00 80.38 82 ARG A C 1
ATOM 610 O O . ARG A 1 82 ? 0.483 1.696 -11.117 1.00 80.38 82 ARG A O 1
ATOM 617 N N . SER A 1 83 ? -0.606 3.402 -10.132 1.00 80.06 83 SER A N 1
ATOM 618 C CA . SER A 1 83 ? -0.658 4.261 -11.325 1.00 80.06 83 SER A CA 1
ATOM 619 C C . SER A 1 83 ? 0.741 4.602 -11.857 1.00 80.06 83 SER A C 1
ATOM 621 O O . SER A 1 83 ? 1.005 4.514 -13.063 1.00 80.06 83 SER A O 1
ATOM 623 N N . GLN A 1 84 ? 1.673 4.928 -10.955 1.00 77.94 84 GLN A N 1
ATOM 624 C CA . GLN A 1 84 ? 3.057 5.226 -11.318 1.00 77.94 84 GLN A CA 1
ATOM 625 C C . GLN A 1 84 ? 3.773 3.992 -11.882 1.00 77.94 84 GLN A C 1
ATOM 627 O O . GLN A 1 84 ? 4.437 4.087 -12.914 1.00 77.94 84 GLN A O 1
ATOM 632 N N . LEU A 1 85 ? 3.595 2.820 -11.264 1.00 84.56 85 LEU A N 1
ATOM 633 C CA . LEU A 1 85 ? 4.147 1.553 -11.750 1.00 84.56 85 LEU A CA 1
ATOM 634 C C . LEU A 1 85 ? 3.619 1.194 -13.142 1.00 84.56 85 LEU A C 1
ATOM 636 O O . LEU A 1 85 ? 4.392 0.751 -13.988 1.00 84.56 85 LEU A O 1
ATOM 640 N N . ASP A 1 86 ? 2.333 1.404 -13.415 1.00 87.00 86 ASP A N 1
ATOM 641 C CA . ASP A 1 86 ? 1.758 1.143 -14.738 1.00 87.00 86 ASP A CA 1
ATOM 642 C C . ASP A 1 86 ? 2.259 2.131 -15.799 1.00 87.00 86 ASP A C 1
ATOM 644 O O . ASP A 1 86 ? 2.432 1.772 -16.968 1.00 87.00 86 ASP A O 1
ATOM 648 N N . THR A 1 87 ? 2.556 3.369 -15.409 1.00 85.12 87 THR A N 1
ATOM 649 C CA . THR A 1 87 ? 3.207 4.352 -16.285 1.00 85.12 87 THR A CA 1
ATOM 650 C C . THR A 1 87 ? 4.650 3.950 -16.589 1.00 85.12 87 THR A C 1
ATOM 652 O O . THR A 1 87 ? 4.989 3.785 -17.762 1.00 85.12 87 THR A O 1
ATOM 655 N N . LEU A 1 88 ? 5.448 3.635 -15.566 1.00 81.00 88 LEU A N 1
ATOM 656 C CA . LEU A 1 88 ? 6.826 3.150 -15.716 1.00 81.00 88 LEU A CA 1
ATOM 657 C C . LEU A 1 88 ? 6.912 1.861 -16.548 1.00 81.00 88 LEU A C 1
ATOM 659 O O . LEU A 1 88 ? 7.810 1.704 -17.375 1.00 81.00 88 LEU A O 1
ATOM 663 N N . ARG A 1 89 ? 5.951 0.941 -16.397 1.00 89.94 89 ARG A N 1
ATOM 664 C CA . ARG A 1 89 ? 5.856 -0.278 -17.221 1.00 89.94 89 ARG A CA 1
ATOM 665 C C . ARG A 1 89 ? 5.615 0.041 -18.693 1.00 89.94 89 ARG A C 1
ATOM 667 O O . ARG A 1 89 ? 6.251 -0.564 -19.558 1.00 89.94 89 ARG A O 1
ATOM 674 N N . ARG A 1 90 ? 4.711 0.979 -18.995 1.00 92.81 90 ARG A N 1
ATOM 675 C CA . ARG A 1 90 ? 4.447 1.426 -20.373 1.00 92.81 90 ARG A CA 1
ATOM 676 C C . ARG A 1 90 ? 5.682 2.087 -20.983 1.00 92.81 90 ARG A C 1
ATOM 678 O O . ARG A 1 90 ? 6.049 1.742 -22.104 1.00 92.81 90 ARG A O 1
ATOM 685 N N . GLU A 1 91 ? 6.360 2.950 -20.233 1.00 85.44 91 GLU A N 1
ATOM 686 C CA . GLU A 1 91 ? 7.617 3.586 -20.649 1.00 85.44 91 GLU A CA 1
ATOM 687 C C . GLU A 1 91 ? 8.731 2.561 -20.892 1.00 85.44 91 GLU A C 1
ATOM 689 O O . GLU A 1 91 ? 9.368 2.576 -21.944 1.00 85.44 91 GLU A O 1
ATOM 694 N N . THR A 1 92 ? 8.908 1.604 -19.977 1.00 91.50 92 THR A N 1
ATOM 695 C CA . THR A 1 92 ? 9.862 0.492 -20.113 1.00 91.50 92 THR A CA 1
ATOM 696 C C . THR A 1 92 ? 9.599 -0.308 -21.392 1.00 91.50 92 THR A C 1
ATOM 698 O O . THR A 1 92 ? 10.528 -0.615 -22.142 1.00 91.50 92 THR A O 1
ATOM 701 N N . ASN A 1 93 ? 8.337 -0.630 -21.683 1.00 96.12 93 ASN A N 1
ATOM 702 C CA . ASN A 1 93 ? 7.965 -1.367 -22.892 1.00 96.12 93 ASN A CA 1
ATOM 703 C C . ASN A 1 93 ? 8.195 -0.545 -24.170 1.00 96.12 93 ASN A C 1
ATOM 705 O O . ASN A 1 93 ? 8.661 -1.089 -25.176 1.00 96.12 93 ASN A O 1
ATOM 709 N N . ALA A 1 94 ? 7.928 0.763 -24.131 1.00 94.31 94 ALA A N 1
ATOM 710 C CA . ALA A 1 94 ? 8.228 1.671 -25.235 1.00 94.31 94 ALA A CA 1
ATOM 711 C C . ALA A 1 94 ? 9.743 1.774 -25.490 1.00 94.31 94 ALA A C 1
ATOM 713 O O . ALA A 1 94 ? 10.179 1.704 -26.642 1.00 94.31 94 ALA A O 1
ATOM 714 N N . LEU A 1 95 ? 10.557 1.862 -24.432 1.00 94.81 95 LEU A N 1
ATOM 715 C CA . LEU A 1 95 ? 12.020 1.859 -24.525 1.00 94.81 95 LEU A CA 1
ATOM 716 C C . LEU A 1 95 ? 12.544 0.552 -25.123 1.00 94.81 95 LEU A C 1
ATOM 718 O O . LEU A 1 95 ? 13.325 0.604 -26.071 1.00 94.81 95 LEU A O 1
ATOM 722 N N . ARG A 1 96 ? 12.067 -0.607 -24.649 1.00 97.12 96 ARG A N 1
ATOM 723 C CA . ARG A 1 96 ? 12.425 -1.926 -25.209 1.00 97.12 96 ARG A CA 1
ATOM 724 C C . ARG A 1 96 ? 12.089 -2.031 -26.695 1.00 97.12 96 ARG A C 1
ATOM 726 O O . ARG A 1 96 ? 12.932 -2.441 -27.485 1.00 97.12 96 ARG A O 1
ATOM 733 N N . SER A 1 97 ? 10.892 -1.594 -27.080 1.00 97.94 97 SER A N 1
ATOM 734 C CA . SER A 1 97 ? 10.460 -1.598 -28.484 1.00 97.94 97 SER A CA 1
ATOM 735 C C . SER A 1 97 ? 11.326 -0.668 -29.343 1.00 97.94 97 SER A C 1
ATOM 737 O O . SER A 1 97 ? 11.696 -1.009 -30.466 1.00 97.94 97 SER A O 1
ATOM 739 N N . SER A 1 98 ? 11.697 0.503 -28.814 1.00 96.88 98 SER A N 1
ATOM 740 C CA . SER A 1 98 ? 12.590 1.438 -29.505 1.00 96.88 98 SER A CA 1
ATOM 741 C C . SER A 1 98 ? 14.010 0.892 -29.655 1.00 96.88 98 SER A C 1
ATOM 743 O O . SER A 1 98 ? 14.621 1.115 -30.697 1.00 96.88 98 SER A O 1
ATOM 745 N N . ILE A 1 99 ? 14.531 0.199 -28.639 1.00 98.06 99 ILE A N 1
ATOM 746 C CA . ILE A 1 99 ? 15.835 -0.479 -28.673 1.00 98.06 99 ILE A CA 1
ATOM 747 C C . ILE A 1 99 ? 15.826 -1.542 -29.771 1.00 98.06 99 ILE A C 1
ATOM 749 O O . ILE A 1 99 ? 16.642 -1.462 -30.683 1.00 98.06 99 ILE A O 1
ATOM 753 N N . GLN A 1 100 ? 14.835 -2.437 -29.771 1.00 98.19 100 GLN A N 1
ATOM 754 C CA . GLN A 1 100 ? 14.713 -3.496 -30.778 1.00 98.19 100 GLN A CA 1
ATOM 755 C C . GLN A 1 100 ? 14.631 -2.935 -32.208 1.00 98.19 100 GLN A C 1
ATOM 757 O O . GLN A 1 100 ? 15.259 -3.451 -33.134 1.00 98.19 100 GLN A O 1
ATOM 762 N N . ARG A 1 101 ? 13.885 -1.838 -32.402 1.00 97.81 101 ARG A N 1
ATOM 763 C CA . ARG A 1 101 ? 13.826 -1.139 -33.692 1.00 97.81 101 ARG A CA 1
ATOM 764 C C . ARG A 1 101 ? 15.194 -0.579 -34.097 1.00 97.81 101 ARG A C 1
ATOM 766 O O . ARG A 1 101 ? 15.605 -0.769 -35.240 1.00 97.81 101 ARG A O 1
ATOM 773 N N . LEU A 1 102 ? 15.897 0.102 -33.188 1.00 97.31 102 LEU A N 1
ATOM 774 C CA . LEU A 1 102 ? 17.227 0.663 -33.456 1.00 97.31 102 LEU A CA 1
ATOM 775 C C . LEU A 1 102 ? 18.256 -0.428 -33.772 1.00 97.31 102 LEU A C 1
ATOM 777 O O . LEU A 1 102 ? 19.045 -0.254 -34.697 1.00 97.31 102 LEU A O 1
ATOM 781 N N . GLU A 1 103 ? 18.229 -1.555 -33.062 1.00 97.19 103 GLU A N 1
ATOM 782 C CA . GLU A 1 103 ? 19.082 -2.717 -33.339 1.00 97.19 103 GLU A CA 1
ATOM 783 C C . GLU A 1 103 ? 18.861 -3.252 -34.758 1.00 97.19 103 GLU A C 1
ATOM 785 O O . GLU A 1 103 ? 19.827 -3.427 -35.507 1.00 97.19 103 GLU A O 1
ATOM 790 N N . GLY A 1 104 ? 17.599 -3.428 -35.167 1.00 97.00 104 GLY A N 1
ATOM 791 C CA . GLY A 1 104 ? 17.250 -3.851 -36.526 1.00 97.00 104 GLY A CA 1
ATOM 792 C C . GLY A 1 104 ? 17.722 -2.857 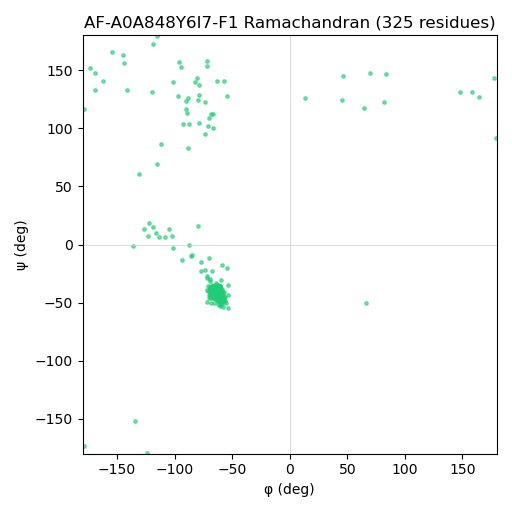-37.590 1.00 97.00 104 GLY A C 1
ATOM 793 O O . GLY A 1 104 ? 18.363 -3.235 -38.570 1.00 97.00 104 GLY A O 1
ATOM 794 N N . GLU A 1 105 ? 17.485 -1.565 -37.364 1.00 94.62 105 GLU A N 1
ATOM 795 C CA . GLU A 1 105 ? 17.926 -0.494 -38.258 1.00 94.62 105 GLU A CA 1
ATOM 796 C C . GLU A 1 105 ? 19.460 -0.386 -38.375 1.00 94.62 105 GLU A C 1
ATOM 798 O O . GLU A 1 105 ? 19.986 -0.022 -39.435 1.00 94.62 105 GLU A O 1
ATOM 803 N N . ILE A 1 106 ? 20.188 -0.651 -37.287 1.00 95.94 106 ILE A N 1
ATOM 804 C CA . ILE A 1 106 ? 21.653 -0.699 -37.274 1.00 95.94 106 ILE A CA 1
ATOM 805 C C . ILE A 1 106 ? 22.134 -1.912 -38.065 1.00 95.94 106 ILE A C 1
ATOM 807 O O . ILE A 1 106 ? 23.057 -1.769 -38.871 1.00 95.94 106 ILE A O 1
ATOM 811 N N . GLU A 1 107 ? 21.531 -3.086 -37.874 1.00 96.19 107 GLU A N 1
ATOM 812 C CA . GLU A 1 107 ? 21.965 -4.299 -38.568 1.00 96.19 107 GLU A CA 1
ATOM 813 C C . GLU A 1 107 ? 21.659 -4.257 -40.067 1.00 96.19 107 GLU A C 1
ATOM 815 O O . GLU A 1 107 ? 22.497 -4.666 -40.876 1.00 96.19 107 GLU A O 1
ATOM 820 N N . GLU A 1 108 ? 20.533 -3.669 -40.469 1.00 93.56 108 GLU A N 1
ATOM 821 C CA . GLU A 1 108 ? 20.231 -3.396 -41.876 1.00 93.56 108 GLU A CA 1
ATOM 822 C C . GLU A 1 108 ? 21.292 -2.465 -42.493 1.00 93.56 108 GLU A C 1
ATOM 824 O O . GLU A 1 108 ? 21.881 -2.763 -43.541 1.00 93.56 108 GLU A O 1
ATOM 829 N N . ALA A 1 109 ? 21.616 -1.362 -41.806 1.00 91.00 109 ALA A N 1
ATOM 830 C CA . ALA A 1 109 ? 22.625 -0.412 -42.265 1.00 91.00 109 ALA A CA 1
ATOM 831 C C . ALA A 1 109 ? 24.027 -1.043 -42.353 1.00 91.00 109 ALA A C 1
ATOM 833 O O . ALA A 1 109 ? 24.754 -0.789 -43.324 1.00 91.00 109 ALA A O 1
ATOM 834 N N . ARG A 1 110 ? 24.395 -1.883 -41.375 1.00 92.19 110 ARG A N 1
ATOM 835 C CA . ARG A 1 110 ? 25.648 -2.654 -41.354 1.00 92.19 110 ARG A CA 1
ATOM 836 C C . ARG A 1 110 ? 25.693 -3.680 -42.475 1.00 92.19 110 ARG A C 1
ATOM 838 O O . ARG A 1 110 ? 26.718 -3.779 -43.143 1.00 92.19 110 ARG A O 1
ATOM 845 N N . THR A 1 111 ? 24.605 -4.400 -42.724 1.00 93.69 111 THR A N 1
ATOM 846 C CA . THR A 1 111 ? 24.523 -5.418 -43.778 1.00 93.69 111 THR A CA 1
ATOM 847 C C . THR A 1 111 ? 24.668 -4.800 -45.163 1.00 93.69 111 THR A C 1
ATOM 849 O O . THR A 1 111 ? 25.505 -5.255 -45.946 1.00 93.69 111 THR A O 1
ATOM 852 N N . SER A 1 112 ? 23.961 -3.699 -45.436 1.00 88.62 112 SER A N 1
ATOM 853 C CA . SER A 1 112 ? 24.125 -2.936 -46.680 1.00 88.62 112 SER A CA 1
ATOM 854 C C . SER A 1 112 ? 25.571 -2.451 -46.866 1.00 88.62 112 SER A C 1
ATOM 856 O O . SER A 1 112 ? 26.161 -2.605 -47.939 1.00 88.62 112 SER A O 1
ATOM 858 N N . TYR A 1 113 ? 26.190 -1.922 -45.804 1.00 89.00 113 TYR A N 1
ATOM 859 C CA . TYR A 1 113 ? 27.582 -1.474 -45.854 1.00 89.00 113 TYR A CA 1
ATOM 860 C C . TYR A 1 113 ? 28.543 -2.642 -46.117 1.00 89.00 113 TYR A C 1
ATOM 862 O O . TYR A 1 113 ? 29.432 -2.536 -46.963 1.00 89.00 113 TYR A O 1
ATOM 870 N N . ARG A 1 114 ? 28.336 -3.776 -45.436 1.00 89.88 114 ARG A N 1
ATOM 871 C CA . ARG A 1 114 ? 29.119 -5.013 -45.571 1.00 89.88 114 ARG A CA 1
ATOM 872 C C . ARG A 1 114 ? 29.055 -5.553 -46.999 1.00 89.88 114 ARG A C 1
ATOM 874 O O . ARG A 1 114 ? 30.090 -5.927 -47.545 1.00 89.88 114 ARG A O 1
ATOM 881 N N . GLN A 1 115 ? 27.881 -5.536 -47.634 1.00 89.44 115 GLN A N 1
ATOM 882 C CA . GLN A 1 115 ? 27.706 -5.950 -49.030 1.00 89.44 115 GLN A CA 1
ATOM 883 C C . GLN A 1 115 ? 28.508 -5.056 -49.988 1.00 89.44 115 GLN A C 1
ATOM 885 O O . GLN A 1 115 ? 29.250 -5.563 -50.832 1.00 89.44 115 GLN A O 1
ATOM 890 N N . HIS A 1 116 ? 28.428 -3.730 -49.827 1.00 83.69 116 HIS A N 1
ATOM 891 C CA . HIS A 1 116 ? 29.207 -2.787 -50.637 1.00 83.69 116 HIS A CA 1
ATOM 892 C C . HIS A 1 116 ? 30.717 -2.923 -50.407 1.00 83.69 116 HIS A C 1
ATOM 894 O O . HIS A 1 116 ? 31.492 -2.906 -51.365 1.00 83.69 116 HIS A O 1
ATOM 900 N N . ALA A 1 117 ? 31.145 -3.082 -49.154 1.00 85.19 117 ALA A N 1
ATOM 901 C CA . ALA A 1 117 ? 32.546 -3.271 -48.796 1.00 85.19 117 ALA A CA 1
ATOM 902 C C . ALA A 1 117 ? 33.103 -4.580 -49.377 1.00 85.19 117 ALA A C 1
ATOM 904 O O . ALA A 1 117 ? 34.174 -4.577 -49.985 1.00 85.19 117 ALA A O 1
ATOM 905 N N . ARG A 1 118 ? 32.347 -5.682 -49.281 1.00 88.38 118 ARG A N 1
ATOM 906 C CA . ARG A 1 118 ? 32.713 -6.978 -49.870 1.00 88.38 118 ARG A CA 1
ATOM 907 C C . ARG A 1 118 ? 32.807 -6.902 -51.391 1.00 88.38 118 ARG A C 1
ATOM 909 O O . ARG A 1 118 ? 33.760 -7.431 -51.960 1.00 88.38 118 ARG A O 1
ATOM 916 N N . HIS A 1 119 ? 31.866 -6.236 -52.062 1.00 84.56 119 HIS A N 1
ATOM 917 C CA . HIS A 1 119 ? 31.948 -6.026 -53.511 1.00 84.56 119 HIS A CA 1
ATOM 918 C C . HIS A 1 119 ? 33.183 -5.219 -53.916 1.00 84.56 119 HIS A C 1
ATOM 920 O O . HIS A 1 119 ? 33.848 -5.583 -54.883 1.00 84.56 119 HIS A O 1
ATOM 926 N N . ALA A 1 120 ? 33.518 -4.167 -53.166 1.00 81.12 120 ALA A N 1
ATOM 927 C CA . ALA A 1 120 ? 34.721 -3.378 -53.415 1.00 81.12 120 ALA A CA 1
ATOM 928 C C . ALA A 1 120 ? 36.013 -4.184 -53.194 1.00 81.12 120 ALA A C 1
ATOM 930 O O . ALA A 1 120 ? 36.983 -3.986 -53.918 1.00 81.12 120 ALA A O 1
ATOM 931 N N . TYR A 1 121 ? 36.030 -5.088 -52.212 1.00 82.94 121 TYR A N 1
ATOM 932 C CA . TYR A 1 121 ? 37.171 -5.964 -51.945 1.00 82.94 121 TYR A CA 1
ATOM 933 C C . TYR A 1 121 ? 37.334 -7.049 -53.023 1.00 82.94 121 TYR A C 1
ATOM 935 O O . TYR A 1 121 ? 38.408 -7.197 -53.593 1.00 82.94 121 TYR A O 1
ATOM 943 N N . THR A 1 122 ? 36.255 -7.766 -53.352 1.00 84.19 122 THR A N 1
ATOM 944 C CA . THR A 1 122 ? 36.275 -8.915 -54.283 1.00 84.19 122 THR A CA 1
ATOM 945 C C . THR A 1 122 ? 36.569 -8.542 -55.732 1.00 84.19 122 THR A C 1
ATOM 947 O O . THR A 1 122 ? 37.226 -9.308 -56.427 1.00 84.19 122 THR A O 1
ATOM 950 N N . ARG A 1 123 ? 36.104 -7.380 -56.205 1.00 77.62 123 ARG A N 1
ATOM 951 C CA . ARG A 1 123 ? 36.368 -6.914 -57.579 1.00 77.62 123 ARG A CA 1
ATOM 952 C C . ARG A 1 123 ? 37.677 -6.130 -57.718 1.00 77.62 123 ARG A C 1
ATOM 954 O O . ARG A 1 123 ? 37.995 -5.688 -58.817 1.00 77.62 123 ARG A O 1
ATOM 961 N N . GLY A 1 124 ? 38.412 -5.950 -56.618 1.00 68.12 124 GLY A N 1
ATOM 962 C CA . GLY A 1 124 ? 39.524 -5.011 -56.533 1.00 68.12 124 GLY A CA 1
ATOM 963 C C . GLY A 1 124 ? 39.044 -3.556 -56.570 1.00 68.12 124 GLY A C 1
ATOM 964 O O . GLY A 1 124 ? 38.043 -3.212 -57.202 1.00 68.12 124 GLY A O 1
ATOM 965 N N . ARG A 1 125 ? 39.760 -2.666 -55.879 1.00 66.25 125 ARG A N 1
ATOM 966 C CA . ARG A 1 125 ? 39.546 -1.220 -56.017 1.00 66.25 125 ARG A CA 1
ATOM 967 C C . ARG A 1 125 ? 40.514 -0.698 -57.079 1.00 66.25 125 ARG A C 1
ATOM 969 O O . ARG A 1 125 ? 41.693 -0.566 -56.753 1.00 66.25 125 ARG A O 1
ATOM 976 N N . PRO A 1 126 ? 40.075 -0.392 -58.317 1.00 67.12 126 PRO A N 1
ATOM 977 C CA . PRO A 1 126 ? 40.911 0.411 -59.199 1.00 67.12 126 PRO A CA 1
ATOM 978 C C . PRO A 1 126 ? 41.214 1.733 -58.487 1.00 67.12 126 PRO A C 1
ATOM 980 O O . PRO A 1 126 ? 40.356 2.269 -57.784 1.00 67.12 126 PRO A O 1
ATOM 983 N N . ASN A 1 127 ? 42.441 2.235 -58.625 1.00 78.50 127 ASN A N 1
ATOM 984 C CA . ASN A 1 127 ? 42.804 3.541 -58.084 1.00 78.50 127 ASN A CA 1
ATOM 985 C C . ASN A 1 127 ? 41.814 4.584 -58.637 1.00 78.50 127 ASN A C 1
ATOM 987 O O . ASN A 1 127 ? 41.603 4.635 -59.850 1.00 78.50 127 ASN A O 1
ATOM 991 N N . ASP A 1 128 ? 41.193 5.383 -57.766 1.00 80.25 128 ASP A N 1
ATOM 992 C CA . ASP A 1 128 ? 40.155 6.353 -58.145 1.00 80.25 128 ASP A CA 1
ATOM 993 C C . ASP A 1 128 ? 40.663 7.292 -59.262 1.00 80.25 128 ASP A C 1
ATOM 995 O O . ASP A 1 128 ? 39.924 7.619 -60.192 1.00 80.25 128 ASP A O 1
ATOM 999 N N . LEU A 1 129 ? 41.960 7.633 -59.241 1.00 80.81 129 LEU A N 1
ATOM 1000 C CA . LEU A 1 129 ? 42.626 8.399 -60.299 1.00 80.81 129 LEU A CA 1
ATOM 1001 C C . LEU A 1 129 ? 42.763 7.610 -61.605 1.00 80.81 129 LEU A C 1
ATOM 1003 O O . LEU A 1 129 ? 42.484 8.150 -62.670 1.00 80.81 129 LEU A O 1
ATOM 1007 N N . ALA A 1 130 ? 43.123 6.327 -61.547 1.00 84.81 130 ALA A N 1
ATOM 1008 C CA . ALA A 1 130 ? 43.196 5.474 -62.735 1.00 84.81 130 ALA A CA 1
ATOM 1009 C C . ALA A 1 130 ? 41.813 5.281 -63.388 1.00 84.81 130 ALA A C 1
ATOM 1011 O O . ALA A 1 130 ? 41.696 5.221 -64.612 1.00 84.81 130 ALA A O 1
ATOM 1012 N N . LEU A 1 131 ? 40.739 5.244 -62.594 1.00 83.62 131 LEU A N 1
ATOM 1013 C CA . LEU A 1 131 ? 39.367 5.157 -63.102 1.00 83.62 131 LEU A CA 1
ATOM 1014 C C . LEU A 1 131 ? 38.924 6.449 -63.810 1.00 83.62 131 LEU A C 1
ATOM 1016 O O . LEU A 1 131 ? 38.227 6.396 -64.824 1.00 83.62 131 LEU A O 1
ATOM 1020 N N . ILE A 1 132 ? 39.329 7.609 -63.292 1.00 87.50 132 ILE A N 1
ATOM 1021 C CA . ILE A 1 132 ? 39.058 8.913 -63.909 1.00 87.50 132 ILE A CA 1
ATOM 1022 C C . ILE A 1 132 ? 39.888 9.076 -65.195 1.00 87.50 132 ILE A C 1
ATOM 1024 O O . ILE A 1 132 ? 39.334 9.440 -66.230 1.00 87.50 132 ILE A O 1
ATOM 1028 N N . LEU A 1 133 ? 41.184 8.744 -65.154 1.00 86.94 133 LEU A N 1
ATOM 1029 C CA . LEU A 1 133 ? 42.129 8.915 -66.267 1.00 86.94 133 LEU A CA 1
ATOM 1030 C C . LEU A 1 133 ? 41.942 7.906 -67.412 1.00 86.94 133 LEU A C 1
ATOM 1032 O O . LEU A 1 133 ? 42.308 8.202 -68.541 1.00 86.94 133 LEU A O 1
ATOM 1036 N N . SER A 1 134 ? 41.318 6.752 -67.164 1.00 87.44 134 SER A N 1
ATOM 1037 C CA . SER A 1 134 ? 40.951 5.764 -68.200 1.00 87.44 134 SER A CA 1
ATOM 1038 C C . SER A 1 134 ? 39.677 6.123 -68.987 1.00 87.44 134 SER A C 1
ATOM 1040 O O . SER A 1 134 ? 39.041 5.253 -69.587 1.00 87.44 134 SER A O 1
ATOM 1042 N N . ALA A 1 135 ? 39.210 7.370 -68.921 1.00 88.62 135 ALA A N 1
ATOM 1043 C CA . ALA A 1 135 ? 38.038 7.825 -69.665 1.00 88.62 135 ALA A CA 1
ATOM 1044 C C . ALA A 1 135 ? 38.413 8.185 -71.113 1.00 88.62 135 ALA A C 1
ATOM 1046 O O . ALA A 1 135 ? 39.438 8.816 -71.343 1.00 88.62 135 ALA A O 1
ATOM 1047 N N . GLY A 1 136 ? 37.566 7.833 -72.089 1.00 89.69 136 GLY A N 1
ATOM 1048 C CA . GLY A 1 136 ? 37.824 8.114 -73.509 1.00 89.69 136 GLY A CA 1
ATOM 1049 C C . GLY A 1 136 ? 37.566 9.569 -73.917 1.00 89.69 136 GLY A C 1
ATOM 1050 O O . GLY A 1 136 ? 37.993 9.995 -74.983 1.00 89.69 136 GLY A O 1
ATOM 1051 N N . THR A 1 137 ? 36.862 10.343 -73.082 1.00 93.38 137 THR A N 1
ATOM 1052 C CA . THR A 1 137 ? 36.583 11.771 -73.304 1.00 93.38 137 THR A CA 1
ATOM 1053 C C . THR A 1 137 ? 36.593 12.558 -71.989 1.00 93.38 137 THR A C 1
ATOM 1055 O O . THR A 1 137 ? 36.311 12.014 -70.917 1.00 93.38 137 THR A O 1
ATOM 1058 N N . ILE A 1 138 ? 36.841 13.871 -72.067 1.00 90.88 138 ILE A N 1
ATOM 1059 C CA . ILE A 1 138 ? 36.804 14.784 -70.907 1.00 90.88 138 ILE A CA 1
ATOM 1060 C C . ILE A 1 138 ? 35.416 14.779 -70.241 1.00 90.88 138 ILE A C 1
ATOM 1062 O O . ILE A 1 138 ? 35.313 14.759 -69.016 1.00 90.88 138 ILE A O 1
ATOM 1066 N N . ALA A 1 139 ? 34.335 14.713 -71.024 1.00 92.25 139 ALA A N 1
ATOM 1067 C CA . ALA A 1 139 ? 32.975 14.623 -70.490 1.00 92.25 139 ALA A CA 1
ATOM 1068 C C . ALA A 1 139 ? 32.768 13.359 -69.627 1.00 92.25 139 ALA A C 1
ATOM 1070 O O . ALA A 1 139 ? 32.205 13.434 -68.532 1.00 92.25 139 ALA A O 1
ATOM 1071 N N . GLN A 1 140 ? 33.282 12.204 -70.073 1.00 92.12 140 GLN A N 1
ATOM 1072 C CA . GLN A 1 140 ? 33.256 10.962 -69.291 1.00 92.12 140 GLN A CA 1
ATOM 1073 C C . GLN A 1 140 ? 34.108 11.064 -68.018 1.00 92.12 140 GLN A C 1
ATOM 1075 O O . GLN A 1 140 ? 33.704 10.551 -66.973 1.00 92.12 140 GLN A O 1
ATOM 1080 N N . MET A 1 141 ? 35.253 11.750 -68.082 1.00 91.06 141 MET A N 1
ATOM 1081 C CA . MET A 1 141 ? 36.125 11.999 -66.930 1.00 91.06 141 MET A CA 1
ATOM 1082 C C . MET A 1 141 ? 35.401 12.804 -65.839 1.00 91.06 141 MET A C 1
ATOM 1084 O O . MET A 1 141 ? 35.370 12.390 -64.677 1.00 91.06 141 MET A O 1
ATOM 1088 N N . VAL A 1 142 ? 34.747 13.908 -66.220 1.00 92.44 142 VAL A N 1
ATOM 1089 C CA . VAL A 1 142 ? 33.956 14.755 -65.308 1.00 92.44 142 VAL A CA 1
ATOM 1090 C C . VAL A 1 142 ? 32.787 13.973 -64.703 1.00 92.44 142 VAL A C 1
ATOM 1092 O O . VAL A 1 142 ? 32.556 14.045 -63.492 1.00 92.44 142 VAL A O 1
ATOM 1095 N N . ALA A 1 143 ? 32.080 13.175 -65.510 1.00 91.56 143 ALA A N 1
ATOM 1096 C CA . ALA A 1 143 ? 30.999 12.324 -65.021 1.00 91.56 143 ALA A CA 1
ATOM 1097 C C . ALA A 1 143 ? 31.501 11.304 -63.981 1.00 91.56 143 ALA A C 1
ATOM 1099 O O . ALA A 1 143 ? 30.942 11.230 -62.884 1.00 91.56 143 ALA A O 1
ATOM 1100 N N . ARG A 1 144 ? 32.586 10.565 -64.267 1.00 91.62 144 ARG A N 1
ATOM 1101 C CA . ARG A 1 144 ? 33.191 9.594 -63.331 1.00 91.62 144 ARG A CA 1
ATOM 1102 C C . ARG A 1 144 ? 33.644 10.254 -62.027 1.00 91.62 144 ARG A C 1
ATOM 1104 O O . ARG A 1 144 ? 33.353 9.726 -60.954 1.00 91.62 144 ARG A O 1
ATOM 1111 N N . ALA A 1 145 ? 34.283 11.423 -62.096 1.00 89.50 145 ALA A N 1
ATOM 1112 C CA . ALA A 1 145 ? 34.696 12.177 -60.911 1.00 89.50 145 ALA A CA 1
ATOM 1113 C C . ALA A 1 145 ? 33.495 12.589 -60.037 1.00 89.50 145 ALA A C 1
ATOM 1115 O O . ALA A 1 145 ? 33.534 12.445 -58.811 1.00 89.50 145 ALA A O 1
ATOM 1116 N N . ARG A 1 146 ? 32.392 13.041 -60.654 1.00 91.94 146 ARG A N 1
ATOM 1117 C CA . ARG A 1 146 ? 31.146 13.371 -59.943 1.00 91.94 146 ARG A CA 1
ATOM 1118 C C . ARG A 1 146 ? 30.519 12.138 -59.284 1.00 91.94 146 ARG A C 1
ATOM 1120 O O . ARG A 1 146 ? 30.114 12.220 -58.124 1.00 91.94 146 ARG A O 1
ATOM 1127 N N . TYR A 1 147 ? 30.484 10.999 -59.978 1.00 90.25 147 TYR A N 1
ATOM 1128 C CA . TYR A 1 147 ? 29.989 9.736 -59.419 1.00 90.25 147 TYR A CA 1
ATOM 1129 C C . TYR A 1 147 ? 30.813 9.270 -58.213 1.00 90.25 147 TYR A C 1
ATOM 1131 O O . TYR A 1 147 ? 30.236 8.934 -57.178 1.00 90.25 147 TYR A O 1
ATOM 1139 N N . LEU A 1 148 ? 32.147 9.294 -58.308 1.00 87.62 148 LEU A N 1
ATOM 1140 C CA . LEU A 1 148 ? 33.034 8.913 -57.204 1.00 87.62 148 LEU A CA 1
ATOM 1141 C C . LEU A 1 148 ? 32.833 9.809 -55.977 1.00 87.62 148 LEU A C 1
ATOM 1143 O O . LEU A 1 148 ? 32.745 9.301 -54.858 1.00 87.62 148 LEU A O 1
ATOM 1147 N N . ARG A 1 149 ? 32.670 11.123 -56.181 1.00 90.56 149 ARG A N 1
ATOM 1148 C CA . ARG A 1 149 ? 32.346 12.065 -55.100 1.00 90.56 149 ARG A CA 1
ATOM 1149 C C . ARG A 1 149 ? 31.015 11.716 -54.431 1.00 90.56 149 ARG A C 1
ATOM 1151 O O . ARG A 1 149 ? 30.972 11.534 -53.217 1.00 90.56 149 ARG A O 1
ATOM 1158 N N . GLN A 1 150 ? 29.946 11.547 -55.212 1.00 91.12 150 GLN A N 1
ATOM 1159 C CA . GLN A 1 150 ? 28.621 11.211 -54.679 1.00 91.12 150 GLN A CA 1
ATOM 1160 C C . GLN A 1 150 ? 28.624 9.871 -53.924 1.00 91.12 150 GLN A C 1
ATOM 1162 O O . GLN A 1 150 ? 27.950 9.719 -52.899 1.00 91.12 150 GLN A O 1
ATOM 1167 N N . PHE A 1 151 ? 29.396 8.900 -54.408 1.00 86.44 151 PHE A N 1
ATOM 1168 C CA . PHE A 1 151 ? 29.570 7.604 -53.767 1.00 86.44 151 PHE A CA 1
ATOM 1169 C C . PHE A 1 151 ? 30.337 7.705 -52.441 1.00 86.44 151 PHE A C 1
ATOM 1171 O O . PHE A 1 151 ? 29.889 7.146 -51.436 1.00 86.44 151 PHE A O 1
ATOM 1178 N N . ALA A 1 152 ? 31.445 8.454 -52.405 1.00 86.94 152 ALA A N 1
ATOM 1179 C CA . ALA A 1 152 ? 32.213 8.706 -51.186 1.00 86.94 152 ALA A CA 1
ATOM 1180 C C . ALA A 1 152 ? 31.365 9.419 -50.122 1.00 86.94 152 ALA A C 1
ATOM 1182 O O . ALA A 1 152 ? 31.347 9.009 -48.959 1.00 86.94 152 ALA A O 1
ATOM 1183 N N . GLU A 1 153 ? 30.585 10.423 -50.523 1.00 92.25 153 GLU A N 1
ATOM 1184 C CA . GLU A 1 153 ? 29.641 11.097 -49.634 1.00 92.25 153 GLU A CA 1
ATOM 1185 C C . GLU A 1 153 ? 28.552 10.153 -49.113 1.00 92.25 153 GLU A C 1
ATOM 1187 O O . GLU A 1 153 ? 28.249 10.158 -47.921 1.00 92.25 153 GLU A O 1
ATOM 1192 N N . ARG A 1 154 ? 27.960 9.317 -49.980 1.00 89.75 154 ARG A N 1
ATOM 1193 C CA . ARG A 1 154 ? 26.940 8.338 -49.567 1.00 89.75 154 ARG A CA 1
ATOM 1194 C C . ARG A 1 154 ? 27.511 7.347 -48.554 1.00 89.75 154 ARG A C 1
ATOM 1196 O O . ARG A 1 154 ? 26.849 7.059 -47.561 1.00 89.75 154 ARG A O 1
ATOM 1203 N N . ARG A 1 155 ? 28.748 6.887 -48.758 1.00 86.56 155 ARG A N 1
ATOM 1204 C CA . ARG A 1 155 ? 29.458 6.016 -47.814 1.00 86.56 155 ARG A CA 1
ATOM 1205 C C . ARG A 1 155 ? 29.695 6.707 -46.472 1.00 86.56 155 ARG A C 1
ATOM 1207 O O . ARG A 1 155 ? 29.410 6.116 -45.434 1.00 86.56 155 ARG A O 1
ATOM 1214 N N . ARG A 1 156 ? 30.170 7.957 -46.484 1.00 90.81 156 ARG A N 1
ATOM 1215 C CA . ARG A 1 156 ? 30.383 8.744 -45.260 1.00 90.81 156 ARG A CA 1
ATOM 1216 C C . ARG A 1 156 ? 29.078 8.939 -44.488 1.00 90.81 156 ARG A C 1
ATOM 1218 O O . ARG A 1 156 ? 29.059 8.717 -43.283 1.00 90.81 156 ARG A O 1
ATOM 1225 N N . ARG A 1 157 ? 27.980 9.257 -45.185 1.00 90.88 157 ARG A N 1
ATOM 1226 C CA . ARG A 1 157 ? 26.635 9.344 -44.591 1.00 90.88 157 ARG A CA 1
ATOM 1227 C C . ARG A 1 157 ? 26.186 8.020 -43.971 1.00 90.88 157 ARG A C 1
ATOM 1229 O O . ARG A 1 157 ? 25.623 8.037 -42.886 1.00 90.88 157 ARG A O 1
ATOM 1236 N N . GLN A 1 158 ? 26.459 6.878 -44.607 1.00 88.38 158 GLN A N 1
ATOM 1237 C CA . GLN A 1 158 ? 26.104 5.562 -44.059 1.00 88.38 158 GLN A CA 1
ATOM 1238 C C . GLN A 1 158 ? 26.864 5.247 -42.761 1.00 88.38 158 GLN A C 1
ATOM 1240 O O . GLN A 1 158 ? 26.251 4.787 -41.802 1.00 88.38 158 GLN A O 1
ATOM 1245 N N . VAL A 1 159 ? 28.168 5.544 -42.702 1.00 92.12 159 VAL A N 1
ATOM 1246 C CA . VAL A 1 159 ? 28.970 5.378 -41.474 1.00 92.12 159 VAL A CA 1
ATOM 1247 C C . VAL A 1 159 ? 28.491 6.327 -40.372 1.00 92.12 159 VAL A C 1
ATOM 1249 O O . VAL A 1 159 ? 28.302 5.879 -39.244 1.00 92.12 159 VAL A O 1
ATOM 1252 N N . SER A 1 160 ? 28.230 7.600 -40.704 1.00 93.56 160 SER A N 1
ATOM 1253 C CA . SER A 1 160 ? 27.671 8.582 -39.757 1.00 93.56 160 SER A CA 1
ATOM 1254 C C . SER A 1 160 ? 26.344 8.098 -39.180 1.00 93.56 160 SER A C 1
ATOM 1256 O O . SER A 1 160 ? 26.190 8.023 -37.968 1.00 93.56 160 SER A O 1
ATOM 1258 N N . ARG A 1 161 ? 25.431 7.628 -40.040 1.00 90.19 161 ARG A N 1
ATOM 1259 C CA . ARG A 1 161 ? 24.123 7.102 -39.634 1.00 90.19 161 ARG A CA 1
ATOM 1260 C C . ARG A 1 161 ? 24.239 5.904 -38.689 1.00 90.19 161 ARG A C 1
ATOM 1262 O O . ARG A 1 161 ? 23.465 5.804 -37.744 1.00 90.19 161 ARG A O 1
ATOM 1269 N N . ILE A 1 162 ? 25.181 4.987 -38.931 1.00 92.38 162 ILE A N 1
ATOM 1270 C CA . ILE A 1 162 ? 25.427 3.851 -38.025 1.00 92.38 162 ILE A CA 1
ATOM 1271 C C . ILE A 1 162 ? 25.940 4.357 -36.672 1.00 92.38 162 ILE A C 1
ATOM 1273 O O . ILE A 1 162 ? 25.469 3.888 -35.637 1.00 92.38 162 ILE A O 1
ATOM 1277 N N . ALA A 1 163 ? 26.883 5.302 -36.667 1.00 95.12 163 ALA A N 1
ATOM 1278 C CA . ALA A 1 163 ? 27.446 5.863 -35.440 1.00 95.12 163 ALA A CA 1
ATOM 1279 C C . ALA A 1 163 ? 26.398 6.629 -34.613 1.00 95.12 163 ALA A C 1
ATOM 1281 O O . ALA A 1 163 ? 26.293 6.411 -33.406 1.00 95.12 163 ALA A O 1
ATOM 1282 N N . GLU A 1 164 ? 25.585 7.463 -35.263 1.00 95.44 164 GLU A N 1
ATOM 1283 C CA . GLU A 1 164 ? 24.467 8.199 -34.657 1.00 95.44 164 GLU A CA 1
ATOM 1284 C C . GLU A 1 164 ? 23.464 7.240 -34.007 1.00 95.44 164 GLU A C 1
ATOM 1286 O O . GLU A 1 164 ? 23.218 7.335 -32.807 1.00 95.44 164 GLU A O 1
ATOM 1291 N N . LYS A 1 165 ? 22.968 6.240 -34.753 1.00 95.19 165 LYS A N 1
ATOM 1292 C CA . LYS A 1 165 ? 22.024 5.244 -34.216 1.00 95.19 165 LYS A CA 1
ATOM 1293 C C . LYS A 1 165 ? 22.620 4.401 -33.096 1.00 95.19 165 LYS A C 1
ATOM 1295 O O . LYS A 1 165 ? 21.927 4.090 -32.138 1.00 95.19 165 LYS A O 1
ATOM 1300 N N . THR A 1 166 ? 23.901 4.040 -33.189 1.00 95.00 166 THR A N 1
ATOM 1301 C CA . THR A 1 166 ? 24.590 3.297 -32.117 1.00 95.00 166 THR A CA 1
ATOM 1302 C C . THR A 1 166 ? 24.693 4.141 -30.845 1.00 95.00 166 THR A C 1
ATOM 1304 O O . THR A 1 166 ? 24.590 3.612 -29.742 1.00 95.00 166 THR A O 1
ATOM 1307 N N . THR A 1 167 ? 24.884 5.454 -30.982 1.00 97.19 167 THR A N 1
ATOM 1308 C CA . THR A 1 167 ? 24.915 6.382 -29.844 1.00 97.19 167 THR A CA 1
ATOM 1309 C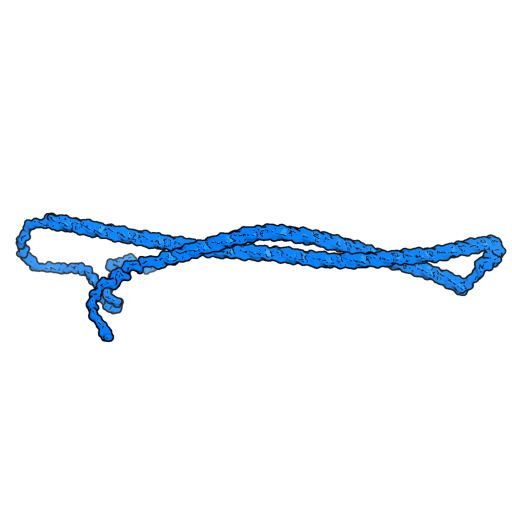 C . THR A 1 167 ? 23.521 6.543 -29.239 1.00 97.19 167 THR A C 1
ATOM 1311 O O . THR A 1 167 ? 23.379 6.456 -28.021 1.00 97.19 167 THR A O 1
ATOM 1314 N N . GLU A 1 168 ? 22.487 6.690 -30.075 1.00 96.38 168 GLU A N 1
ATOM 1315 C CA . GLU A 1 168 ? 21.093 6.717 -29.617 1.00 96.38 168 GLU A CA 1
ATOM 1316 C C . GLU A 1 168 ? 20.716 5.418 -28.890 1.00 96.38 168 GLU A C 1
ATOM 1318 O O . GLU A 1 168 ? 20.134 5.476 -27.810 1.00 96.38 168 GLU A O 1
ATOM 1323 N N . LEU A 1 169 ? 21.102 4.254 -29.423 1.00 97.75 169 LEU A N 1
ATOM 1324 C CA . LEU A 1 169 ? 20.870 2.951 -28.797 1.00 97.75 169 LEU A CA 1
ATOM 1325 C C . LEU A 1 169 ? 21.439 2.902 -27.374 1.00 97.75 169 LEU A C 1
ATOM 1327 O O . LEU A 1 169 ? 20.704 2.589 -26.442 1.00 97.75 169 LEU A O 1
ATOM 1331 N N . ARG A 1 170 ? 22.707 3.297 -27.187 1.00 97.00 170 ARG A N 1
ATOM 1332 C CA . ARG A 1 170 ? 23.335 3.336 -25.853 1.00 97.00 170 ARG A CA 1
ATOM 1333 C C . ARG A 1 170 ? 22.591 4.257 -24.890 1.00 97.00 170 ARG A C 1
ATOM 1335 O O . ARG A 1 170 ? 22.426 3.917 -23.723 1.00 97.00 170 ARG A O 1
ATOM 1342 N N . PHE A 1 171 ? 22.138 5.416 -25.367 1.00 97.50 171 PHE A N 1
ATOM 1343 C CA . PHE A 1 171 ? 21.344 6.329 -24.546 1.00 97.50 171 PHE A CA 1
ATOM 1344 C C . PHE A 1 171 ? 20.016 5.682 -24.120 1.00 97.50 171 PHE A C 1
ATOM 1346 O O . PHE A 1 171 ? 19.656 5.731 -22.946 1.00 97.50 171 PHE A O 1
ATOM 1353 N N . ARG A 1 172 ? 19.322 4.995 -25.037 1.00 96.00 172 ARG A N 1
ATOM 1354 C CA . ARG A 1 172 ? 18.076 4.268 -24.733 1.00 96.00 172 ARG A CA 1
ATOM 1355 C C . ARG A 1 172 ? 18.291 3.125 -23.743 1.00 96.00 172 ARG A C 1
ATOM 1357 O O . ARG A 1 172 ? 17.463 2.950 -22.855 1.00 96.00 172 ARG A O 1
ATOM 1364 N N . GLU A 1 173 ? 19.383 2.373 -23.866 1.00 96.19 173 GLU A N 1
ATOM 1365 C CA . GLU A 1 173 ? 19.755 1.309 -22.922 1.00 96.19 173 GLU A CA 1
ATOM 1366 C C . GLU A 1 173 ? 19.998 1.861 -21.511 1.00 96.19 173 GLU A C 1
ATOM 1368 O O . GLU A 1 173 ? 19.532 1.283 -20.527 1.00 96.19 173 GLU A O 1
ATOM 1373 N N . GLN A 1 174 ? 20.669 3.012 -21.400 1.00 97.44 174 GLN A N 1
ATOM 1374 C CA . GLN A 1 174 ? 20.859 3.701 -20.121 1.00 97.44 174 GLN A CA 1
ATOM 1375 C C . GLN A 1 174 ? 19.524 4.160 -19.523 1.00 97.44 174 GLN A C 1
ATOM 1377 O O . GLN A 1 174 ? 19.269 3.904 -18.345 1.00 97.44 174 GLN A O 1
ATOM 1382 N N . SER A 1 175 ? 18.647 4.775 -20.326 1.00 94.25 175 SER A N 1
ATOM 1383 C CA . SER A 1 175 ? 17.299 5.158 -19.881 1.00 94.25 175 SER A CA 1
ATOM 1384 C C . SER A 1 175 ? 16.468 3.949 -19.446 1.00 94.25 175 SER A C 1
ATOM 1386 O O . SER A 1 175 ? 15.757 4.023 -18.447 1.00 94.25 175 SER A O 1
ATOM 1388 N N . LEU A 1 176 ? 16.577 2.818 -20.153 1.00 96.38 176 LEU A N 1
ATOM 1389 C CA . LEU A 1 176 ? 15.891 1.578 -19.791 1.00 96.38 176 LEU A CA 1
ATOM 1390 C C . LEU A 1 176 ? 16.371 1.057 -18.435 1.00 96.38 176 LEU A C 1
ATOM 1392 O O . LEU A 1 176 ? 15.548 0.709 -17.594 1.00 96.38 176 LEU A O 1
ATOM 1396 N N . ASN A 1 177 ? 17.685 1.021 -18.206 1.00 95.56 177 ASN A N 1
ATOM 1397 C CA . ASN A 1 177 ? 18.239 0.579 -16.926 1.00 95.56 177 ASN A CA 1
ATOM 1398 C C . ASN A 1 177 ? 17.769 1.487 -15.775 1.00 95.56 177 ASN A C 1
ATOM 1400 O O . ASN A 1 177 ? 17.317 0.988 -14.746 1.00 95.56 177 ASN A O 1
ATOM 1404 N N . ALA A 1 178 ? 17.780 2.809 -15.975 1.00 92.38 178 ALA A N 1
ATOM 1405 C CA . ALA A 1 178 ? 17.253 3.759 -14.996 1.00 92.38 178 ALA A CA 1
ATOM 1406 C C . ALA A 1 178 ? 15.762 3.513 -14.690 1.00 92.38 178 ALA A C 1
ATOM 1408 O O . ALA A 1 178 ? 15.390 3.400 -13.523 1.00 92.38 178 ALA A O 1
ATOM 1409 N N . SER A 1 179 ? 14.930 3.332 -15.723 1.00 88.88 179 SER A N 1
ATOM 1410 C CA . SER A 1 179 ? 13.491 3.057 -15.574 1.00 88.88 179 SER A CA 1
ATOM 1411 C C . SER A 1 179 ? 13.214 1.728 -14.853 1.00 88.88 179 SER A C 1
ATOM 1413 O O . SER A 1 179 ? 12.323 1.646 -14.005 1.00 88.88 179 SER A O 1
ATOM 1415 N N . VAL A 1 180 ? 14.016 0.685 -15.106 1.00 92.44 180 VAL A N 1
ATOM 1416 C CA . VAL A 1 180 ? 13.915 -0.606 -14.400 1.00 92.44 180 VAL A CA 1
ATOM 1417 C C . VAL A 1 180 ? 14.282 -0.463 -12.920 1.00 92.44 180 VAL A C 1
ATOM 1419 O O . VAL A 1 180 ? 13.574 -0.993 -12.061 1.00 92.44 180 VAL A O 1
ATOM 1422 N N . GLN A 1 181 ? 15.353 0.268 -12.600 1.00 92.25 181 GLN A N 1
ATOM 1423 C CA . GLN A 1 181 ? 15.748 0.523 -11.210 1.00 92.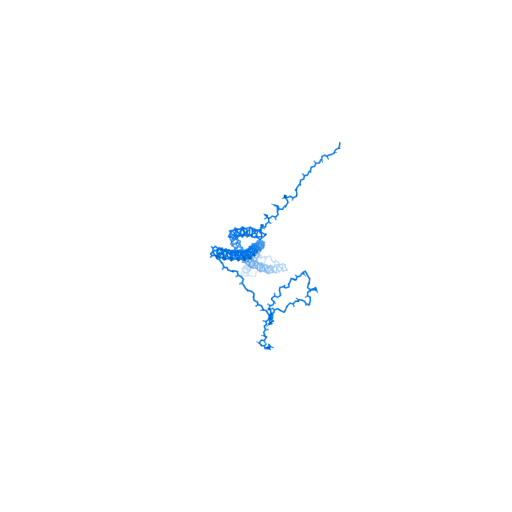25 181 GLN A CA 1
ATOM 1424 C C . GLN A 1 181 ? 14.689 1.330 -10.457 1.00 92.25 181 GLN A C 1
ATOM 1426 O O . GLN A 1 181 ? 14.367 1.011 -9.313 1.00 92.25 181 GLN A O 1
ATOM 1431 N N . GLU A 1 182 ? 14.125 2.352 -11.098 1.00 82.25 182 GLU A N 1
ATOM 1432 C CA . GLU A 1 182 ? 13.031 3.140 -10.541 1.00 82.25 182 GLU A CA 1
ATOM 1433 C C . GLU A 1 182 ? 11.791 2.272 -10.297 1.00 82.25 182 GLU A C 1
ATOM 1435 O O . GLU A 1 182 ? 11.275 2.243 -9.181 1.00 82.25 182 GLU A O 1
ATOM 1440 N N . THR A 1 183 ? 11.387 1.462 -11.279 1.00 82.69 183 THR A N 1
ATOM 1441 C CA . THR A 1 183 ? 10.276 0.506 -11.140 1.00 82.69 183 THR A CA 1
ATOM 1442 C C . THR A 1 183 ? 10.471 -0.416 -9.936 1.00 82.69 183 THR A C 1
ATOM 1444 O O . THR A 1 183 ? 9.536 -0.627 -9.164 1.00 82.69 183 THR A O 1
ATOM 1447 N N . GLN A 1 184 ? 11.684 -0.939 -9.732 1.00 88.62 184 GLN A N 1
ATOM 1448 C CA . GLN A 1 184 ? 11.979 -1.804 -8.590 1.00 88.62 184 GLN A CA 1
ATOM 1449 C C . GLN A 1 184 ? 11.845 -1.062 -7.252 1.00 88.62 184 GLN A C 1
ATOM 1451 O O . GLN A 1 184 ? 11.303 -1.621 -6.300 1.00 88.62 184 GLN A 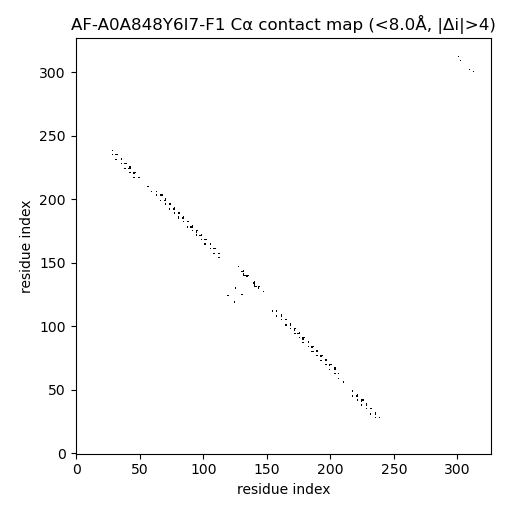O 1
ATOM 1456 N N . ARG A 1 185 ? 12.290 0.199 -7.173 1.00 84.94 185 ARG A N 1
ATOM 1457 C CA . ARG A 1 185 ? 12.133 1.034 -5.968 1.00 84.94 185 ARG A CA 1
ATOM 1458 C C . ARG A 1 185 ? 10.659 1.279 -5.646 1.00 84.94 185 ARG A C 1
ATOM 1460 O O . ARG A 1 185 ? 10.249 1.078 -4.505 1.00 84.94 185 ARG A O 1
ATOM 1467 N N . PHE A 1 186 ? 9.865 1.650 -6.650 1.00 78.62 186 PHE A N 1
ATOM 1468 C CA . PHE A 1 186 ? 8.422 1.859 -6.505 1.00 78.62 186 PHE A CA 1
ATOM 1469 C C . PHE A 1 186 ? 7.682 0.578 -6.107 1.00 78.62 186 PHE A C 1
ATOM 1471 O O . PHE A 1 186 ? 6.759 0.627 -5.297 1.00 78.62 186 PHE A O 1
ATOM 1478 N N . LEU A 1 187 ? 8.106 -0.579 -6.623 1.00 86.56 187 LEU A N 1
ATOM 1479 C CA . LEU A 1 187 ? 7.527 -1.868 -6.253 1.00 86.56 187 LEU A CA 1
ATOM 1480 C C . LEU A 1 187 ? 7.770 -2.186 -4.774 1.00 86.56 187 LEU A C 1
ATOM 1482 O O . LEU A 1 187 ? 6.828 -2.549 -4.072 1.00 86.56 187 LEU A O 1
ATOM 1486 N N . THR A 1 188 ? 9.004 -2.013 -4.291 1.00 87.88 188 THR A N 1
ATOM 1487 C CA . THR A 1 188 ? 9.341 -2.230 -2.876 1.00 87.88 188 THR A CA 1
ATOM 1488 C C . THR A 1 188 ? 8.572 -1.269 -1.966 1.00 87.88 188 THR A C 1
ATOM 1490 O O . THR A 1 188 ? 7.995 -1.706 -0.973 1.00 87.88 188 THR A O 1
ATOM 1493 N N . ALA A 1 189 ? 8.496 0.017 -2.326 1.00 77.00 189 ALA A N 1
ATOM 1494 C CA . ALA A 1 189 ? 7.717 1.005 -1.575 1.00 77.00 189 ALA A CA 1
ATOM 1495 C C . ALA A 1 189 ? 6.221 0.644 -1.535 1.00 77.00 189 ALA A C 1
ATOM 1497 O O . ALA A 1 189 ? 5.604 0.651 -0.473 1.00 77.00 189 ALA A O 1
ATOM 1498 N N . SER A 1 190 ? 5.647 0.227 -2.668 1.00 83.56 190 SER A N 1
ATOM 1499 C CA . SER A 1 190 ? 4.252 -0.215 -2.735 1.00 83.56 190 SER A CA 1
ATOM 1500 C C . SER A 1 190 ? 3.977 -1.452 -1.877 1.00 83.56 190 SER A C 1
ATOM 1502 O O . SER A 1 190 ? 2.900 -1.547 -1.291 1.00 83.56 190 SER A O 1
ATOM 1504 N N . GLN A 1 191 ? 4.906 -2.410 -1.817 1.00 87.44 191 GLN A N 1
ATOM 1505 C CA . GLN A 1 191 ? 4.766 -3.605 -0.978 1.00 87.44 191 GLN A CA 1
ATOM 1506 C C . GLN A 1 191 ? 4.804 -3.250 0.510 1.00 87.44 191 GLN A C 1
ATOM 1508 O O . GLN A 1 191 ? 3.984 -3.759 1.276 1.00 87.44 191 GLN A O 1
ATOM 1513 N N . PHE A 1 192 ? 5.708 -2.348 0.895 1.00 83.25 192 PHE A N 1
ATOM 1514 C CA . PHE A 1 192 ? 5.796 -1.835 2.258 1.00 83.25 192 PHE A CA 1
ATOM 1515 C C . PHE A 1 192 ? 4.486 -1.157 2.686 1.00 83.25 192 PHE A C 1
ATOM 1517 O O . PHE A 1 192 ? 3.878 -1.571 3.675 1.00 83.25 192 PHE A O 1
ATOM 1524 N N . GLU A 1 193 ? 3.963 -0.223 1.887 1.00 79.44 193 GLU A N 1
ATOM 1525 C CA . GLU A 1 193 ? 2.685 0.436 2.193 1.00 79.44 193 GLU A CA 1
ATOM 1526 C C . GLU A 1 193 ? 1.509 -0.545 2.264 1.00 79.44 193 GLU A C 1
ATOM 1528 O O . GLU A 1 193 ? 0.621 -0.406 3.104 1.00 79.44 193 GLU A O 1
ATOM 1533 N N . GLN A 1 194 ? 1.502 -1.589 1.429 1.00 84.69 194 GLN A N 1
ATOM 1534 C CA . GLN A 1 194 ? 0.464 -2.620 1.471 1.00 84.69 194 GLN A CA 1
ATOM 1535 C C . GLN A 1 194 ? 0.521 -3.450 2.767 1.00 84.69 194 GLN A C 1
ATOM 1537 O O . GLN A 1 194 ? -0.533 -3.823 3.302 1.00 84.69 194 GLN A O 1
ATOM 1542 N N . SER A 1 195 ? 1.723 -3.745 3.279 1.00 91.19 195 SER A N 1
ATOM 1543 C CA . SER A 1 195 ? 1.885 -4.431 4.568 1.00 91.19 195 SER A CA 1
ATOM 1544 C C . SER A 1 195 ? 1.420 -3.568 5.736 1.00 91.19 195 SER A C 1
ATOM 1546 O O . SER A 1 195 ? 0.625 -4.033 6.554 1.00 91.19 195 SER A O 1
ATOM 1548 N N . GLU A 1 196 ? 1.803 -2.294 5.746 1.00 84.69 196 GLU A N 1
ATOM 1549 C CA . GLU A 1 196 ? 1.392 -1.337 6.768 1.00 84.69 196 GLU A CA 1
ATOM 1550 C C . GLU A 1 196 ? -0.125 -1.116 6.761 1.00 84.69 196 GLU A C 1
ATOM 1552 O O . GLU A 1 196 ? -0.776 -1.169 7.803 1.00 84.69 196 GLU A O 1
ATOM 1557 N N . LEU A 1 197 ? -0.728 -0.962 5.579 1.00 87.06 197 LEU A N 1
ATOM 1558 C CA . LEU A 1 197 ? -2.179 -0.859 5.425 1.00 87.06 197 LEU A CA 1
ATOM 1559 C C . LEU A 1 197 ? -2.897 -2.083 6.014 1.00 87.06 197 LEU A C 1
ATOM 1561 O O . LEU A 1 197 ? -3.931 -1.955 6.672 1.00 87.06 197 LEU A O 1
ATOM 1565 N N . THR A 1 198 ? -2.345 -3.279 5.803 1.00 93.25 198 THR A N 1
ATOM 1566 C CA . THR A 1 198 ? -2.895 -4.519 6.368 1.00 93.25 198 THR A CA 1
ATOM 1567 C C . THR A 1 198 ? -2.783 -4.528 7.892 1.00 93.25 198 THR A C 1
ATOM 1569 O O . THR A 1 198 ? -3.731 -4.924 8.571 1.00 93.25 198 THR A O 1
ATOM 1572 N N . GLN A 1 199 ? -1.659 -4.062 8.440 1.00 92.81 199 GLN A N 1
ATOM 1573 C CA . GLN A 1 199 ? -1.465 -3.928 9.882 1.00 92.81 199 GLN A CA 1
ATOM 1574 C C . GLN A 1 199 ? -2.454 -2.932 10.494 1.00 92.81 199 GLN A C 1
ATOM 1576 O O . GLN A 1 199 ? -3.135 -3.282 11.456 1.00 92.81 199 GLN A O 1
ATOM 1581 N N . ARG A 1 200 ? -2.619 -1.745 9.901 1.00 87.62 200 ARG A N 1
ATOM 1582 C CA . ARG A 1 200 ? -3.576 -0.732 10.377 1.00 87.62 200 ARG A CA 1
ATOM 1583 C C . ARG A 1 200 ? -5.021 -1.209 10.323 1.00 87.62 200 ARG A C 1
ATOM 1585 O O . ARG A 1 200 ? -5.784 -0.966 11.254 1.00 87.62 200 ARG A O 1
ATOM 1592 N N . ARG A 1 201 ? -5.406 -1.950 9.279 1.00 91.00 201 ARG A N 1
ATOM 1593 C CA . ARG A 1 201 ? -6.739 -2.573 9.201 1.00 91.00 201 ARG A CA 1
ATOM 1594 C C . ARG A 1 201 ? -6.965 -3.581 10.328 1.00 91.00 201 ARG A C 1
ATOM 1596 O O . ARG A 1 201 ? -8.021 -3.542 10.955 1.00 91.00 201 ARG A O 1
ATOM 1603 N N . ARG A 1 202 ? -5.971 -4.425 10.626 1.00 94.12 202 ARG A N 1
ATOM 1604 C CA . ARG A 1 202 ? -6.029 -5.380 11.748 1.00 94.12 202 ARG A CA 1
ATOM 1605 C C . ARG A 1 202 ? -6.103 -4.679 13.099 1.00 94.12 202 ARG A C 1
ATOM 1607 O O . ARG A 1 202 ? -6.880 -5.097 13.948 1.00 94.12 202 ARG A O 1
ATOM 1614 N N . GLU A 1 203 ? -5.328 -3.616 13.289 1.00 88.50 203 GLU A N 1
ATOM 1615 C CA . GLU A 1 203 ? -5.359 -2.793 14.501 1.00 88.50 203 GLU A CA 1
ATOM 1616 C C . GLU A 1 203 ? -6.751 -2.185 14.710 1.00 88.50 203 GLU A C 1
ATOM 1618 O O . GLU A 1 203 ? -7.347 -2.356 15.774 1.00 88.50 203 GLU A O 1
ATOM 1623 N N . ARG A 1 204 ? -7.330 -1.588 13.659 1.00 88.69 204 ARG A N 1
ATOM 1624 C CA . ARG A 1 204 ? -8.702 -1.063 13.680 1.00 88.69 204 ARG A CA 1
ATOM 1625 C C . ARG A 1 204 ? -9.723 -2.139 14.047 1.00 88.69 204 ARG A C 1
ATOM 1627 O O . ARG A 1 204 ? -10.577 -1.917 14.900 1.00 88.69 204 ARG A O 1
ATOM 1634 N N . GLU A 1 205 ? -9.659 -3.301 13.399 1.00 90.94 205 GLU A N 1
ATOM 1635 C CA . GLU A 1 205 ? -10.562 -4.423 13.679 1.00 90.94 205 GLU A CA 1
ATOM 1636 C C . GLU A 1 205 ? -10.415 -4.929 15.118 1.00 90.94 205 GLU A C 1
ATOM 1638 O O . GLU A 1 205 ? -11.422 -5.183 15.779 1.00 90.94 205 GLU A O 1
ATOM 1643 N N . GLY A 1 206 ? -9.183 -5.013 15.626 1.00 90.19 206 GLY A N 1
ATOM 1644 C CA . GLY A 1 206 ? -8.890 -5.383 17.007 1.00 90.19 206 GLY A CA 1
ATOM 1645 C C . GLY A 1 206 ? -9.524 -4.423 18.012 1.00 90.19 206 GLY A C 1
ATOM 1646 O O . GLY A 1 206 ? -10.234 -4.872 18.913 1.00 90.19 206 GLY A O 1
ATOM 1647 N N . LEU A 1 207 ? -9.349 -3.113 17.811 1.00 86.94 207 LEU A N 1
ATOM 1648 C CA . LEU A 1 207 ? -9.941 -2.079 18.667 1.00 86.94 207 LEU A CA 1
ATOM 1649 C C . LEU A 1 207 ? -11.475 -2.131 18.650 1.00 86.94 207 LEU A C 1
ATOM 1651 O O . LEU A 1 207 ? -12.103 -2.118 19.709 1.00 86.94 207 LEU A O 1
ATOM 1655 N N . VAL A 1 208 ? -12.089 -2.278 17.470 1.00 87.06 208 VAL A N 1
ATOM 1656 C CA . VAL A 1 208 ? -13.553 -2.413 17.341 1.00 87.06 208 VAL A CA 1
ATOM 1657 C C . VAL A 1 208 ? -14.065 -3.641 18.091 1.00 87.06 208 VAL A C 1
ATOM 1659 O O . VAL A 1 208 ? -15.077 -3.570 18.791 1.00 87.06 208 VAL A O 1
ATOM 1662 N N . GLN A 1 209 ? -13.389 -4.783 17.954 1.00 89.56 209 GLN A N 1
ATOM 1663 C CA . GLN A 1 209 ? -13.799 -6.017 18.623 1.00 89.56 209 GLN A CA 1
ATOM 1664 C C . GLN A 1 209 ? -13.619 -5.932 20.139 1.00 89.56 209 GLN A C 1
ATOM 1666 O O . GLN A 1 209 ? -14.484 -6.397 20.883 1.00 89.56 209 GLN A O 1
ATOM 1671 N N . GLN A 1 210 ? -12.532 -5.318 20.609 1.00 87.75 210 GLN A N 1
ATOM 1672 C CA . GLN A 1 210 ? -12.295 -5.091 22.031 1.00 87.75 210 GLN A CA 1
ATOM 1673 C C . GLN A 1 210 ? -13.378 -4.193 22.640 1.00 87.75 210 GLN A C 1
ATOM 1675 O O . GLN A 1 210 ? -13.952 -4.556 23.669 1.00 87.75 210 GLN A O 1
ATOM 1680 N N . ALA A 1 211 ? -13.711 -3.079 21.978 1.00 84.06 211 ALA A N 1
ATOM 1681 C CA . ALA A 1 211 ? -14.768 -2.171 22.415 1.00 84.06 211 ALA A CA 1
ATOM 1682 C C . ALA A 1 211 ? -16.131 -2.883 22.493 1.00 84.06 211 ALA A C 1
ATOM 1684 O O . ALA A 1 211 ? -16.801 -2.837 23.525 1.00 84.06 211 ALA A O 1
ATOM 1685 N N . ARG A 1 212 ? -16.507 -3.641 21.450 1.00 85.00 212 ARG A N 1
ATOM 1686 C CA . ARG A 1 212 ? -17.762 -4.418 21.424 1.00 85.00 212 ARG A CA 1
ATOM 1687 C C . ARG A 1 212 ? -17.852 -5.442 22.554 1.00 85.00 212 ARG A C 1
ATOM 1689 O O . ARG A 1 212 ? -18.892 -5.539 23.201 1.00 85.00 212 ARG A O 1
ATOM 1696 N N . ARG A 1 213 ? -16.773 -6.195 22.803 1.00 89.38 213 ARG A N 1
ATOM 1697 C CA . ARG A 1 213 ? -16.727 -7.199 23.880 1.00 89.38 213 ARG A CA 1
ATOM 1698 C C . ARG A 1 213 ? -16.911 -6.549 25.245 1.00 89.38 213 ARG A C 1
ATOM 1700 O O . ARG A 1 213 ? -17.762 -7.002 26.006 1.00 89.38 213 ARG A O 1
ATOM 1707 N N . ARG A 1 214 ? -16.177 -5.470 25.527 1.00 85.31 214 ARG A N 1
ATOM 1708 C CA . ARG A 1 214 ? -16.263 -4.769 26.814 1.00 85.31 214 ARG A CA 1
ATOM 1709 C C . ARG A 1 214 ? -17.652 -4.179 27.051 1.00 85.31 214 ARG A C 1
ATOM 1711 O O . ARG A 1 214 ? -18.187 -4.340 28.143 1.00 85.31 214 ARG A O 1
ATOM 1718 N N . ARG A 1 215 ? -18.273 -3.600 26.015 1.00 81.19 215 ARG A N 1
ATOM 1719 C CA . ARG A 1 215 ? -19.657 -3.110 26.090 1.00 81.19 215 ARG A CA 1
ATOM 1720 C C . ARG A 1 215 ? -20.637 -4.230 26.441 1.00 81.19 215 ARG A C 1
ATOM 1722 O O . ARG A 1 215 ? -21.374 -4.105 27.409 1.00 81.19 215 ARG A O 1
ATOM 1729 N N . SER A 1 216 ? -20.582 -5.352 25.718 1.00 89.06 216 SER A N 1
ATOM 1730 C CA . SER A 1 216 ? -21.479 -6.491 25.969 1.00 89.06 216 SER A CA 1
ATOM 1731 C C . SER A 1 216 ? -21.309 -7.103 27.365 1.00 89.06 216 SER A C 1
ATOM 1733 O O . SER A 1 216 ? -22.291 -7.505 27.980 1.00 89.06 216 SER A O 1
ATOM 1735 N N . GLN A 1 217 ? -20.077 -7.142 27.887 1.00 89.25 217 GLN A N 1
ATOM 1736 C CA . GLN A 1 217 ? -19.791 -7.637 29.235 1.00 89.25 217 GLN A CA 1
ATOM 1737 C C . GLN A 1 217 ? -20.424 -6.737 30.297 1.00 89.25 217 GLN A C 1
ATOM 1739 O O . GLN A 1 217 ? -21.165 -7.238 31.139 1.00 89.25 217 GLN A O 1
ATOM 1744 N N . LEU A 1 218 ? -20.208 -5.420 30.211 1.00 82.44 218 LEU A N 1
ATOM 1745 C CA . LEU A 1 218 ? -20.791 -4.454 31.147 1.00 82.44 218 LEU A CA 1
ATOM 1746 C C . LEU A 1 218 ? -22.325 -4.436 31.079 1.00 82.44 218 LEU A C 1
ATOM 1748 O O . LEU A 1 218 ? -22.977 -4.387 32.117 1.00 82.44 218 LEU A O 1
ATOM 1752 N N . GLU A 1 219 ? -22.907 -4.525 29.878 1.00 82.19 219 GLU A N 1
ATOM 1753 C CA . GLU A 1 219 ? -24.361 -4.639 29.687 1.00 82.19 219 GLU A CA 1
ATOM 1754 C C . GLU A 1 219 ? -24.916 -5.907 30.355 1.00 82.19 219 GLU A C 1
ATOM 1756 O O . GLU A 1 219 ? -25.923 -5.841 31.061 1.00 82.19 219 GLU A O 1
ATOM 1761 N N . SER A 1 220 ? -24.244 -7.052 30.177 1.00 91.44 220 SER A N 1
ATOM 1762 C CA . SER A 1 220 ? -24.661 -8.316 30.796 1.00 91.44 220 SER A CA 1
ATOM 1763 C C . SER A 1 220 ? -24.536 -8.295 32.320 1.00 91.44 220 SER A C 1
ATOM 1765 O O . SER A 1 220 ? -25.446 -8.745 33.015 1.00 91.44 220 SER A O 1
ATOM 1767 N N . GLU A 1 221 ? -23.454 -7.717 32.848 1.00 87.31 221 GLU A N 1
ATOM 1768 C CA . GLU A 1 221 ? -23.239 -7.606 34.287 1.00 87.31 221 GLU A CA 1
ATOM 1769 C C . GLU A 1 221 ? -24.275 -6.672 34.916 1.00 87.31 221 GLU A C 1
ATOM 1771 O O . GLU A 1 221 ? -24.895 -7.034 35.913 1.00 87.31 221 GLU A O 1
ATOM 1776 N N . LEU A 1 222 ? -24.544 -5.519 34.297 1.00 82.69 222 LEU A N 1
ATOM 1777 C CA . LEU A 1 222 ? -25.570 -4.593 34.767 1.00 82.69 222 LEU A CA 1
ATOM 1778 C C . LEU A 1 222 ? -26.957 -5.249 34.789 1.00 82.69 222 LEU A C 1
ATOM 1780 O O . LEU A 1 222 ? -27.661 -5.142 35.793 1.00 82.69 222 LEU A O 1
ATOM 1784 N N . ALA A 1 223 ? -27.338 -5.942 33.711 1.00 90.19 223 ALA A N 1
ATOM 1785 C CA . ALA A 1 223 ? -28.630 -6.617 33.618 1.00 90.19 223 ALA A CA 1
ATOM 1786 C C . ALA A 1 223 ? -28.791 -7.687 34.707 1.00 90.19 223 ALA A C 1
ATOM 1788 O O . ALA A 1 223 ? -29.846 -7.777 35.336 1.00 90.19 223 ALA A O 1
ATOM 1789 N N . GLN A 1 224 ? -27.734 -8.459 34.974 1.00 91.00 224 GLN A N 1
ATOM 1790 C CA . GLN A 1 224 ? -27.763 -9.490 36.004 1.00 91.00 224 GLN A CA 1
ATOM 1791 C C . GLN A 1 224 ? -27.891 -8.890 37.409 1.00 91.00 224 GLN A C 1
ATOM 1793 O O . GLN A 1 224 ? -28.771 -9.300 38.163 1.00 91.00 224 GLN A O 1
ATOM 1798 N N . ARG A 1 225 ? -27.113 -7.848 37.739 1.00 83.25 225 ARG A N 1
ATOM 1799 C CA . ARG A 1 225 ? -27.221 -7.177 39.050 1.00 83.25 225 ARG A CA 1
ATOM 1800 C C . ARG A 1 225 ? -28.577 -6.502 39.253 1.00 83.25 225 ARG A C 1
ATOM 1802 O O . ARG A 1 225 ? -29.088 -6.494 40.369 1.00 83.25 225 ARG A O 1
ATOM 1809 N N . GLN A 1 226 ? -29.172 -5.944 38.198 1.00 83.81 226 GLN A N 1
ATOM 1810 C CA . GLN A 1 226 ? -30.516 -5.362 38.264 1.00 83.81 226 GLN A CA 1
ATOM 1811 C C . GLN A 1 226 ? -31.590 -6.425 38.511 1.00 83.81 226 GLN A C 1
ATOM 1813 O O . GLN A 1 226 ? -32.482 -6.194 39.325 1.00 83.81 226 GLN A O 1
ATOM 1818 N N . ALA A 1 227 ? -31.497 -7.584 37.853 1.00 90.12 227 ALA A N 1
ATOM 1819 C CA . ALA A 1 227 ? -32.412 -8.698 38.091 1.00 90.12 227 ALA A CA 1
ATOM 1820 C C . ALA A 1 227 ? -32.302 -9.220 39.535 1.00 90.12 227 ALA A C 1
ATOM 1822 O O . ALA A 1 227 ? -33.322 -9.401 40.201 1.00 90.12 227 ALA A O 1
ATOM 1823 N N . ASP A 1 228 ? -31.075 -9.377 40.042 1.00 80.44 228 ASP A N 1
ATOM 1824 C CA . ASP A 1 228 ? -30.820 -9.789 41.427 1.00 80.44 228 ASP A CA 1
ATOM 1825 C C . ASP A 1 228 ? -31.394 -8.771 42.431 1.00 80.44 228 ASP A C 1
ATOM 1827 O O . ASP A 1 228 ? -32.017 -9.154 43.424 1.00 80.44 228 ASP A O 1
ATOM 1831 N N . ALA A 1 229 ? -31.249 -7.469 42.152 1.00 77.31 229 ALA A N 1
ATOM 1832 C CA . ALA A 1 229 ? -31.791 -6.401 42.992 1.00 77.31 229 ALA A CA 1
ATOM 1833 C C . ALA A 1 229 ? -33.319 -6.417 43.025 1.00 77.31 229 ALA A C 1
ATOM 1835 O O . ALA A 1 229 ? -33.902 -6.345 44.104 1.00 77.31 229 ALA A O 1
ATOM 1836 N N . GLN A 1 230 ? -33.967 -6.569 41.869 1.00 83.69 230 GLN A N 1
ATOM 1837 C CA . GLN A 1 230 ? -35.427 -6.645 41.774 1.00 83.69 230 GLN A CA 1
ATOM 1838 C C . GLN A 1 230 ? -35.985 -7.876 42.498 1.00 83.69 230 GLN A C 1
ATOM 1840 O O . GLN A 1 230 ? -37.004 -7.776 43.183 1.00 83.69 230 GLN A O 1
ATOM 1845 N N . ALA A 1 231 ? -35.312 -9.026 42.393 1.00 81.50 231 ALA A N 1
ATOM 1846 C CA . ALA A 1 231 ? -35.706 -10.238 43.105 1.00 81.50 231 ALA A CA 1
ATOM 1847 C C . ALA A 1 231 ? -35.607 -10.063 44.632 1.00 81.50 231 ALA A C 1
ATOM 1849 O O . ALA A 1 231 ? -36.528 -10.439 45.359 1.00 81.50 231 ALA A O 1
ATOM 1850 N N . LEU A 1 232 ? -34.523 -9.449 45.120 1.00 72.69 232 LEU A N 1
ATOM 1851 C CA . LEU A 1 232 ? -34.334 -9.133 46.541 1.00 72.69 232 LEU A CA 1
ATOM 1852 C C . LEU A 1 232 ? -35.337 -8.088 47.047 1.00 72.69 232 LEU A C 1
ATOM 1854 O O . LEU A 1 232 ? -35.885 -8.261 48.132 1.00 72.69 232 LEU A O 1
ATOM 1858 N N . GLU A 1 233 ? -35.618 -7.039 46.272 1.00 73.75 233 GLU A N 1
ATOM 1859 C CA . GLU A 1 233 ? -36.630 -6.030 46.615 1.00 73.75 233 GLU A CA 1
ATOM 1860 C C . GLU A 1 233 ? -38.032 -6.642 46.715 1.00 73.75 233 GLU A C 1
ATOM 1862 O O . GLU A 1 233 ? -38.761 -6.341 47.663 1.00 73.75 233 GLU A O 1
ATOM 1867 N N . GLY A 1 234 ? -38.386 -7.552 45.802 1.00 77.56 234 GLY A N 1
ATOM 1868 C CA . GLY A 1 234 ? -39.630 -8.320 45.879 1.00 77.56 234 GLY A CA 1
ATOM 1869 C C . GLY A 1 234 ? -39.715 -9.164 47.152 1.00 77.56 234 GLY A C 1
ATOM 1870 O O . GLY A 1 234 ? -40.718 -9.113 47.863 1.00 77.56 234 GLY A O 1
ATOM 1871 N N . LEU A 1 235 ? -38.636 -9.871 47.495 1.00 73.44 235 LEU A N 1
ATOM 1872 C CA . LEU A 1 235 ? -38.576 -10.725 48.685 1.00 73.44 235 LEU A CA 1
ATOM 1873 C C . LEU A 1 235 ? -38.659 -9.906 49.986 1.00 73.44 235 LEU A C 1
ATOM 1875 O O . LEU A 1 235 ? -39.373 -10.285 50.914 1.00 73.44 235 LEU A O 1
ATOM 1879 N N . VAL A 1 236 ? -38.003 -8.742 50.042 1.00 70.62 236 VAL A N 1
ATOM 1880 C CA . VAL A 1 236 ? -38.133 -7.800 51.167 1.00 70.62 236 VAL A CA 1
ATOM 1881 C C . VAL A 1 236 ? -39.564 -7.268 51.271 1.00 70.62 236 VAL A C 1
ATOM 1883 O O . VAL A 1 236 ? -40.118 -7.229 52.369 1.00 70.62 236 VAL A O 1
ATOM 1886 N N . ALA A 1 237 ? -40.200 -6.898 50.156 1.00 71.25 237 ALA A N 1
ATOM 1887 C CA . ALA A 1 237 ? -41.585 -6.429 50.159 1.00 71.25 237 ALA A CA 1
ATOM 1888 C C . ALA A 1 237 ? -42.560 -7.505 50.669 1.00 71.25 237 ALA A C 1
ATOM 1890 O O . ALA A 1 237 ? -43.463 -7.196 51.454 1.00 71.25 237 ALA A O 1
ATOM 1891 N N . GLU A 1 238 ? -42.354 -8.765 50.282 1.00 78.94 238 GLU A N 1
ATOM 1892 C CA . GLU A 1 238 ? -43.122 -9.906 50.788 1.00 78.94 238 GLU A CA 1
ATOM 1893 C C . GLU A 1 238 ? -42.913 -10.127 52.290 1.00 78.94 238 GLU A C 1
ATOM 1895 O O . GLU A 1 238 ? -43.895 -10.273 53.023 1.00 78.94 238 GLU A O 1
ATOM 1900 N N . LEU A 1 239 ? -41.665 -10.090 52.771 1.00 71.19 239 LEU A N 1
ATOM 1901 C CA . LEU A 1 239 ? -41.350 -10.214 54.199 1.00 71.19 239 LEU A CA 1
ATOM 1902 C C . LEU A 1 239 ? -41.998 -9.092 55.021 1.00 71.19 239 LEU A C 1
ATOM 1904 O O . LEU A 1 239 ? -42.632 -9.369 56.039 1.00 71.19 239 LEU A O 1
ATOM 1908 N N . VAL A 1 240 ? -41.921 -7.841 54.556 1.00 71.50 240 VAL A N 1
ATOM 1909 C CA . VAL A 1 240 ? -42.550 -6.686 55.219 1.00 71.50 240 VAL A CA 1
ATOM 1910 C C . VAL A 1 240 ? -44.072 -6.820 55.238 1.00 71.50 240 VAL A C 1
ATOM 1912 O O . VAL A 1 240 ? -44.707 -6.539 56.256 1.00 71.50 240 VAL A O 1
ATOM 1915 N N . ALA A 1 241 ? -44.681 -7.257 54.134 1.00 75.75 241 ALA A N 1
ATOM 1916 C CA . ALA A 1 241 ? -46.119 -7.495 54.082 1.00 75.75 241 ALA A CA 1
ATOM 1917 C C . ALA A 1 241 ? -46.541 -8.625 55.036 1.00 75.75 241 ALA A C 1
ATOM 1919 O O . ALA A 1 241 ? -47.568 -8.508 55.705 1.00 75.75 241 ALA A O 1
ATOM 1920 N N . ALA A 1 242 ? -45.751 -9.697 55.132 1.00 76.25 242 ALA A N 1
ATOM 1921 C CA . ALA A 1 242 ? -45.998 -10.806 56.047 1.00 76.25 242 ALA A CA 1
ATOM 1922 C C . ALA A 1 242 ? -45.851 -10.393 57.521 1.00 76.25 242 ALA A C 1
ATOM 1924 O O . ALA A 1 242 ? -46.685 -10.776 58.341 1.00 76.25 242 ALA A O 1
ATOM 1925 N N . GLU A 1 243 ? -44.840 -9.590 57.864 1.00 73.62 243 GLU A N 1
ATOM 1926 C CA . GLU A 1 243 ? -44.675 -9.038 59.214 1.00 73.62 243 GLU A CA 1
ATOM 1927 C C . GLU A 1 243 ? -45.846 -8.131 59.597 1.00 73.62 243 GLU A C 1
ATOM 1929 O O . GLU A 1 243 ? -46.452 -8.349 60.645 1.00 73.62 243 GLU A O 1
ATOM 1934 N N . ARG A 1 244 ? -46.252 -7.200 58.721 1.00 73.94 244 ARG A N 1
ATOM 1935 C CA . ARG A 1 244 ? -47.419 -6.334 58.968 1.00 73.94 244 ARG A CA 1
ATOM 1936 C C . ARG A 1 244 ? -48.701 -7.133 59.198 1.00 73.94 244 ARG A C 1
ATOM 1938 O O . ARG A 1 244 ? -49.436 -6.838 60.133 1.00 73.94 244 ARG A O 1
ATOM 1945 N N . ARG A 1 245 ? -48.951 -8.180 58.399 1.00 80.25 245 ARG A N 1
ATOM 1946 C CA . ARG A 1 245 ? -50.113 -9.071 58.593 1.00 80.25 245 ARG A CA 1
ATOM 1947 C C . ARG A 1 245 ? -50.082 -9.753 59.961 1.00 80.25 245 ARG A C 1
ATOM 1949 O O . ARG A 1 245 ? -51.089 -9.746 60.659 1.00 80.25 245 ARG A O 1
ATOM 1956 N N . ARG A 1 246 ? -48.927 -10.287 60.374 1.00 79.75 246 ARG A N 1
ATOM 1957 C CA . ARG A 1 246 ? -48.760 -10.924 61.693 1.00 79.75 246 ARG A CA 1
ATOM 1958 C C . ARG A 1 246 ? -48.953 -9.935 62.842 1.00 79.75 246 ARG A C 1
ATOM 1960 O O . ARG A 1 246 ? -49.566 -10.287 63.846 1.00 79.75 246 ARG A O 1
ATOM 1967 N N . GLU A 1 247 ? -48.449 -8.710 62.712 1.00 76.62 247 GLU A N 1
ATOM 1968 C CA . GLU A 1 247 ? -48.640 -7.651 63.710 1.00 76.62 247 GLU A CA 1
ATOM 1969 C C . GLU A 1 247 ? -50.107 -7.226 63.825 1.00 76.62 247 GLU A C 1
ATOM 1971 O O . GLU A 1 247 ? -50.621 -7.088 64.936 1.00 76.62 247 GLU A O 1
ATOM 1976 N N . GLU A 1 248 ? -50.801 -7.063 62.698 1.00 80.44 248 GLU A N 1
ATOM 1977 C CA . GLU A 1 248 ? -52.234 -6.762 62.665 1.00 80.44 248 GLU A CA 1
ATOM 1978 C C . GLU A 1 248 ? -53.068 -7.896 63.272 1.00 80.44 248 GLU A C 1
ATOM 1980 O O . GLU A 1 248 ? -53.963 -7.633 64.074 1.00 80.44 248 GLU A O 1
ATOM 1985 N N . GLU A 1 249 ? -52.763 -9.155 62.949 1.00 82.62 249 GLU A N 1
ATOM 1986 C CA . GLU A 1 249 ? -53.408 -10.331 63.544 1.00 82.62 249 GLU A CA 1
ATOM 1987 C C . GLU A 1 249 ? -53.170 -10.399 65.057 1.00 82.62 249 GLU A C 1
ATOM 1989 O O . GLU A 1 249 ? -54.121 -10.554 65.824 1.00 82.62 249 GLU A O 1
ATOM 1994 N N . ALA A 1 250 ? -51.929 -10.206 65.511 1.00 79.56 250 ALA A N 1
ATOM 1995 C CA . ALA A 1 250 ? -51.595 -10.176 66.932 1.00 79.56 250 ALA A CA 1
ATOM 1996 C C . ALA A 1 250 ? -52.280 -9.008 67.659 1.00 79.56 250 ALA A C 1
ATOM 1998 O O . ALA A 1 250 ? -52.725 -9.157 68.799 1.00 79.56 250 ALA A O 1
ATOM 1999 N N . ARG A 1 251 ? -52.398 -7.843 67.014 1.00 81.19 251 ARG A N 1
ATOM 2000 C CA . ARG A 1 251 ? -53.126 -6.693 67.556 1.00 81.19 251 ARG A CA 1
ATOM 2001 C C . ARG A 1 251 ? -54.619 -6.985 67.670 1.00 81.19 251 ARG A C 1
ATOM 2003 O O . ARG A 1 251 ? -55.177 -6.758 68.738 1.00 81.19 251 ARG A O 1
ATOM 2010 N N . ARG A 1 252 ? -55.238 -7.559 66.634 1.00 83.56 252 ARG A N 1
ATOM 2011 C CA . ARG A 1 252 ? -56.645 -7.993 66.667 1.00 83.56 252 ARG A CA 1
ATOM 2012 C C . ARG A 1 252 ? -56.893 -9.027 67.764 1.00 83.56 252 ARG A C 1
ATOM 2014 O O . ARG A 1 252 ? -57.881 -8.917 68.476 1.00 83.56 252 ARG A O 1
ATOM 2021 N N . GLN A 1 253 ? -55.986 -9.987 67.950 1.00 82.62 253 GLN A N 1
ATOM 2022 C CA . GLN A 1 253 ? -56.074 -10.970 69.036 1.00 82.62 253 GLN A CA 1
ATOM 2023 C C . GLN A 1 253 ? -55.970 -10.318 70.421 1.00 82.62 253 GLN A C 1
ATOM 2025 O O . GLN A 1 253 ? -56.729 -10.667 71.321 1.00 82.62 253 GLN A O 1
ATOM 2030 N N . ARG A 1 254 ? -55.067 -9.345 70.603 1.00 80.25 254 ARG A N 1
ATOM 2031 C CA . ARG A 1 254 ? -54.942 -8.589 71.862 1.00 80.25 254 ARG A CA 1
ATOM 2032 C C . ARG A 1 254 ? -56.167 -7.724 72.142 1.00 80.25 254 ARG A C 1
ATOM 2034 O O . ARG A 1 254 ? -56.601 -7.663 73.286 1.00 80.25 254 ARG A O 1
ATOM 2041 N N . GLU A 1 255 ? -56.716 -7.066 71.125 1.00 81.06 255 GLU A N 1
ATOM 2042 C CA . GLU A 1 255 ? -57.942 -6.269 71.238 1.00 81.06 255 GLU A CA 1
ATOM 2043 C C . GLU A 1 255 ? -59.148 -7.165 71.568 1.00 81.06 255 GLU A C 1
ATOM 2045 O O . GLU A 1 255 ? -59.882 -6.857 72.503 1.00 81.06 255 GLU A O 1
ATOM 2050 N N . ALA A 1 256 ? -59.288 -8.321 70.911 1.00 82.62 256 ALA A N 1
ATOM 2051 C CA . ALA A 1 256 ? -60.324 -9.308 71.220 1.00 82.62 256 ALA A CA 1
ATOM 2052 C C . ALA A 1 256 ? -60.203 -9.858 72.654 1.00 82.62 256 ALA A C 1
ATOM 2054 O O . ALA A 1 256 ? -61.183 -9.853 73.393 1.00 82.62 256 ALA A O 1
ATOM 2055 N N . ALA A 1 257 ? -59.000 -10.239 73.097 1.00 80.56 257 ALA A N 1
ATOM 2056 C CA . ALA A 1 257 ? -58.765 -10.700 74.469 1.00 80.56 257 ALA A CA 1
ATOM 2057 C C . ALA A 1 257 ? -59.000 -9.589 75.517 1.00 80.56 257 ALA A C 1
ATOM 2059 O O . ALA A 1 257 ? -59.490 -9.838 76.623 1.00 80.56 257 ALA A O 1
ATOM 2060 N N . ALA A 1 258 ? -58.678 -8.335 75.183 1.00 79.69 258 ALA A N 1
ATOM 2061 C CA . ALA A 1 258 ? -58.974 -7.181 76.029 1.00 79.69 258 ALA A CA 1
ATOM 2062 C C . ALA A 1 258 ? -60.484 -6.896 76.105 1.00 79.69 258 ALA A C 1
ATOM 2064 O O . ALA A 1 258 ? -60.985 -6.512 77.160 1.00 79.69 258 ALA A O 1
ATOM 2065 N N . GLU A 1 259 ? -61.231 -7.086 75.018 1.00 80.50 259 GLU A N 1
ATOM 2066 C CA . GLU A 1 259 ? -62.691 -6.991 75.034 1.00 80.50 259 GLU A CA 1
ATOM 2067 C C . GLU A 1 259 ? -63.340 -8.127 75.821 1.00 80.50 259 GLU A C 1
ATOM 2069 O O . GLU A 1 259 ? -64.235 -7.862 76.621 1.00 80.50 259 GLU A O 1
ATOM 2074 N N . GLU A 1 260 ? -62.892 -9.369 75.642 1.00 79.81 260 GLU A N 1
ATOM 2075 C CA . GLU A 1 260 ? -63.388 -10.523 76.399 1.00 79.81 260 GLU A CA 1
ATOM 2076 C C . GLU A 1 260 ? -63.153 -10.339 77.900 1.00 79.81 260 GLU A C 1
ATOM 2078 O O . GLU A 1 260 ? -64.102 -10.412 78.677 1.00 79.81 260 GLU A O 1
ATOM 2083 N N . SER A 1 261 ? -61.940 -9.959 78.311 1.00 76.25 261 SER A N 1
ATOM 2084 C CA . SER A 1 261 ? -61.642 -9.673 79.723 1.00 76.25 261 SER A CA 1
ATOM 2085 C C . SER A 1 261 ? -62.445 -8.491 80.286 1.00 76.25 261 SER A C 1
ATOM 2087 O O . SER A 1 261 ? -62.880 -8.536 81.438 1.00 76.25 261 SER A O 1
ATOM 2089 N N . ARG A 1 262 ? -62.721 -7.446 79.490 1.00 80.31 262 ARG A N 1
ATOM 2090 C CA . ARG A 1 262 ? -63.632 -6.352 79.887 1.00 80.31 262 ARG A CA 1
ATOM 2091 C C . ARG A 1 262 ? -65.075 -6.833 80.045 1.00 80.31 262 ARG A C 1
ATOM 2093 O O . ARG A 1 262 ? -65.740 -6.416 80.992 1.00 80.31 262 ARG A O 1
ATOM 2100 N N . ARG A 1 263 ? -65.564 -7.700 79.151 1.00 77.38 263 ARG A N 1
ATOM 2101 C CA . ARG A 1 263 ? -66.910 -8.300 79.234 1.00 77.38 263 ARG A CA 1
ATOM 2102 C C . ARG A 1 263 ? -67.032 -9.197 80.464 1.00 77.38 263 ARG A C 1
ATOM 2104 O O . ARG A 1 263 ? -68.025 -9.104 81.182 1.00 77.38 263 ARG A O 1
ATOM 2111 N N . GLU A 1 264 ? -66.017 -10.007 80.751 1.00 76.75 264 GLU A N 1
ATOM 2112 C CA . GLU A 1 264 ? -65.953 -10.842 81.954 1.00 76.75 264 GLU A CA 1
ATOM 2113 C C . GLU A 1 264 ? -65.910 -10.005 83.237 1.00 76.75 264 GLU A C 1
ATOM 2115 O O . GLU A 1 264 ? -66.650 -10.295 84.179 1.00 76.75 264 GLU A O 1
ATOM 2120 N N . ALA A 1 265 ? -65.117 -8.929 83.269 1.00 74.88 265 ALA A N 1
ATOM 2121 C CA . ALA A 1 265 ? -65.070 -8.002 84.398 1.00 74.88 265 ALA A CA 1
ATOM 2122 C C . ALA A 1 265 ? -66.417 -7.291 84.622 1.00 74.88 265 ALA A C 1
ATOM 2124 O O . ALA A 1 265 ? -66.881 -7.212 85.759 1.00 74.88 265 ALA A O 1
ATOM 2125 N N . ALA A 1 266 ? -67.085 -6.844 83.553 1.00 77.12 266 ALA A N 1
ATOM 2126 C CA . ALA A 1 266 ? -68.410 -6.227 83.631 1.00 77.12 266 ALA A CA 1
ATOM 2127 C C . ALA A 1 266 ? -69.483 -7.213 84.132 1.00 77.12 266 ALA A C 1
ATOM 2129 O O . ALA A 1 266 ? -70.288 -6.866 84.996 1.00 77.12 266 ALA A O 1
ATOM 2130 N N . LEU A 1 267 ? -69.467 -8.464 83.653 1.00 76.88 267 LEU A N 1
ATOM 2131 C CA . LEU A 1 267 ? -70.343 -9.535 84.147 1.00 76.88 267 LEU A CA 1
ATOM 2132 C C . LEU A 1 267 ? -70.068 -9.875 85.619 1.00 76.88 267 LEU A C 1
ATOM 2134 O O . LEU A 1 267 ? -71.003 -10.110 86.384 1.00 76.88 267 LEU A O 1
ATOM 2138 N N . ALA A 1 268 ? -68.803 -9.892 86.042 1.00 75.50 268 ALA A N 1
ATOM 2139 C CA . ALA A 1 268 ? -68.429 -10.107 87.438 1.00 75.50 268 ALA A CA 1
ATOM 2140 C C . ALA A 1 268 ? -68.878 -8.948 88.346 1.00 75.50 268 ALA A C 1
ATOM 2142 O O . ALA A 1 268 ? -69.289 -9.178 89.485 1.00 75.50 268 ALA A O 1
ATOM 2143 N N . GLU A 1 269 ? -68.840 -7.710 87.851 1.00 74.50 269 GLU A N 1
ATOM 2144 C CA . GLU A 1 269 ? -69.311 -6.534 88.584 1.00 74.50 269 GLU A CA 1
ATOM 2145 C C . GLU A 1 269 ? -70.842 -6.503 88.707 1.00 74.50 269 GLU A C 1
ATOM 2147 O O . GLU A 1 269 ? -71.356 -6.228 89.792 1.00 74.50 269 GLU A O 1
ATOM 2152 N N . LEU A 1 270 ? -71.572 -6.873 87.648 1.00 73.56 270 LEU A N 1
ATOM 2153 C CA . LEU A 1 270 ? -73.027 -7.063 87.690 1.00 73.56 270 LEU A CA 1
ATOM 2154 C C . LEU A 1 270 ? -73.423 -8.124 88.726 1.00 73.56 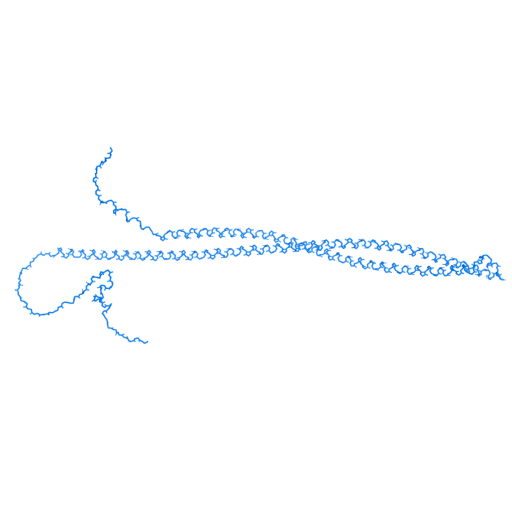270 LEU A C 1
ATOM 2156 O O . LEU A 1 270 ? -74.232 -7.838 89.607 1.00 73.56 270 LEU A O 1
ATOM 2160 N N . ARG A 1 271 ? -72.766 -9.292 88.718 1.00 72.69 271 ARG A N 1
ATOM 2161 C CA . ARG A 1 271 ? -72.989 -10.351 89.723 1.00 72.69 271 ARG A CA 1
ATOM 2162 C C . ARG A 1 271 ? -72.675 -9.898 91.153 1.00 72.69 271 ARG A C 1
ATOM 2164 O O . ARG A 1 271 ? -73.365 -10.295 92.087 1.00 72.69 271 ARG A O 1
ATOM 2171 N N . ARG A 1 272 ? -71.653 -9.055 91.355 1.00 70.75 272 ARG A N 1
ATOM 2172 C CA . ARG A 1 272 ? -71.356 -8.456 92.673 1.00 70.75 272 ARG A CA 1
ATOM 2173 C C . ARG A 1 272 ? -72.440 -7.482 93.132 1.00 70.75 272 ARG A C 1
ATOM 2175 O O . ARG A 1 272 ? -72.735 -7.450 94.322 1.00 70.75 272 ARG A O 1
ATOM 2182 N N . ARG A 1 273 ? -73.023 -6.696 92.221 1.00 69.00 273 ARG A N 1
ATOM 2183 C CA . ARG A 1 273 ? -74.134 -5.781 92.539 1.00 69.00 273 ARG A CA 1
ATOM 2184 C C . ARG A 1 273 ? -75.416 -6.541 92.875 1.00 69.00 273 ARG A C 1
ATOM 2186 O O . ARG A 1 273 ? -76.086 -6.170 93.831 1.00 69.00 273 ARG A O 1
ATOM 2193 N N . GLU A 1 274 ? -75.702 -7.628 92.163 1.00 60.69 274 GLU A N 1
ATOM 2194 C CA . GLU A 1 274 ? -76.819 -8.533 92.469 1.00 60.69 274 GLU A CA 1
ATOM 2195 C C . GLU A 1 274 ? -76.637 -9.222 93.834 1.00 60.69 274 GLU A C 1
ATOM 2197 O O . GLU A 1 274 ? -77.567 -9.261 94.636 1.00 60.69 274 GLU A O 1
ATOM 2202 N N . ALA A 1 275 ? -75.419 -9.671 94.163 1.00 56.25 275 ALA A N 1
ATOM 2203 C CA . ALA A 1 275 ? -75.103 -10.253 95.471 1.00 56.25 275 ALA A CA 1
ATOM 2204 C C . ALA A 1 275 ? -75.159 -9.244 96.638 1.00 56.25 275 ALA A C 1
ATOM 2206 O O . ALA A 1 275 ? -75.342 -9.646 97.784 1.00 56.25 275 ALA A O 1
ATOM 2207 N N . ALA A 1 276 ? -75.017 -7.941 96.370 1.00 54.59 276 ALA A N 1
ATOM 2208 C CA . ALA A 1 276 ? -75.132 -6.882 97.374 1.00 54.59 276 ALA A CA 1
ATOM 2209 C C . ALA A 1 276 ? -76.587 -6.430 97.633 1.00 54.59 276 ALA A C 1
ATOM 2211 O O . ALA A 1 276 ? -76.818 -5.674 98.575 1.00 54.59 276 ALA A O 1
ATOM 2212 N N . GLN A 1 277 ? -77.562 -6.875 96.825 1.00 46.75 277 GLN A N 1
ATOM 2213 C CA . GLN A 1 277 ? -78.977 -6.476 96.921 1.00 46.75 277 GLN A CA 1
ATOM 2214 C C . GLN A 1 277 ? -79.943 -7.567 97.445 1.00 46.75 277 GLN A C 1
ATOM 2216 O O . GLN A 1 277 ? -81.141 -7.310 97.509 1.00 46.75 277 GLN A O 1
ATOM 2221 N N . GLY A 1 278 ? -79.479 -8.742 97.895 1.00 38.19 278 GLY A N 1
ATOM 2222 C CA . GLY A 1 278 ? -80.304 -9.717 98.649 1.00 38.19 278 GLY A CA 1
ATOM 2223 C C . GLY A 1 278 ? -79.703 -9.962 100.039 1.00 38.19 278 GLY A C 1
ATOM 2224 O O . GLY A 1 278 ? -78.499 -10.168 100.133 1.00 38.19 278 GLY A O 1
ATOM 2225 N N . ASN A 1 279 ? -80.421 -9.923 101.173 1.00 40.41 279 ASN A N 1
ATOM 2226 C CA . ASN A 1 279 ? -81.548 -10.779 101.618 1.00 40.41 279 ASN A CA 1
ATOM 2227 C C . ASN A 1 279 ? -82.051 -10.272 103.027 1.00 40.41 279 ASN A C 1
ATOM 2229 O O . ASN A 1 279 ? -81.453 -9.287 103.470 1.00 40.41 279 ASN A O 1
ATOM 2233 N N . PRO A 1 280 ? -82.993 -10.886 103.821 1.00 56.88 280 PRO A N 1
ATOM 2234 C CA . PRO A 1 280 ? -83.557 -12.259 103.769 1.00 56.88 280 PRO A CA 1
ATOM 2235 C C . PRO A 1 280 ? -85.055 -12.466 104.152 1.00 56.88 280 PRO A C 1
ATOM 2237 O O . PRO A 1 280 ? -85.642 -11.647 104.847 1.00 56.88 280 PRO A O 1
ATOM 2240 N N . SER A 1 281 ? -85.650 -13.619 103.785 1.00 29.48 281 SER A N 1
ATOM 2241 C CA . SER A 1 281 ? -86.511 -14.475 104.653 1.00 29.48 281 SER A CA 1
ATOM 2242 C C . SER A 1 281 ? -87.344 -15.490 103.846 1.00 29.48 281 SER A C 1
ATOM 2244 O O . SER A 1 281 ? -88.081 -15.089 102.951 1.00 29.48 281 SER A O 1
ATOM 2246 N N . ALA A 1 282 ? -87.255 -16.781 104.199 1.00 31.25 282 ALA A N 1
ATOM 2247 C CA . ALA A 1 282 ? -88.380 -17.650 104.604 1.00 31.25 282 ALA A CA 1
ATOM 2248 C C . ALA A 1 282 ? -88.032 -19.140 104.421 1.00 31.25 282 ALA A C 1
ATOM 2250 O O . ALA A 1 282 ? -87.522 -19.564 103.387 1.00 31.25 282 ALA A O 1
ATOM 2251 N N . ALA A 1 283 ? -88.301 -19.917 105.468 1.00 29.94 283 ALA A N 1
ATOM 2252 C CA . ALA A 1 283 ? -88.051 -21.345 105.578 1.00 29.94 283 ALA A CA 1
ATOM 2253 C C . ALA A 1 283 ? -89.280 -22.189 105.186 1.00 29.94 283 ALA A C 1
ATOM 2255 O O . ALA A 1 283 ? -90.404 -21.765 105.425 1.00 29.94 283 ALA A O 1
ATOM 2256 N N . ALA A 1 284 ? -88.982 -23.409 104.717 1.00 32.56 284 ALA A N 1
ATOM 2257 C CA . ALA A 1 284 ? -89.759 -24.657 104.759 1.00 32.56 284 ALA A CA 1
ATOM 2258 C C . ALA A 1 284 ? -91.099 -24.761 103.999 1.00 32.56 284 ALA A C 1
ATOM 2260 O O . ALA A 1 284 ? -92.082 -24.150 104.388 1.00 32.56 284 ALA A O 1
ATOM 2261 N N . GLU A 1 285 ? -91.155 -25.683 103.024 1.00 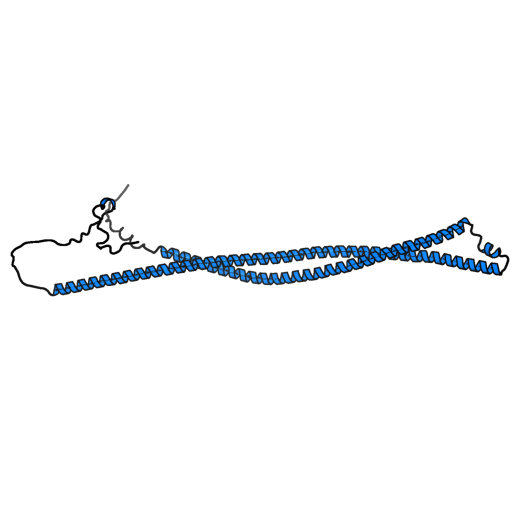29.41 285 GLU A N 1
ATOM 2262 C CA . GLU A 1 285 ? -92.127 -26.795 103.002 1.00 29.41 285 GLU A CA 1
ATOM 2263 C C . GLU A 1 285 ? -91.774 -27.839 101.918 1.00 29.41 285 GLU A C 1
ATOM 2265 O O . GLU A 1 285 ? -91.461 -27.509 100.777 1.00 29.41 285 GLU A O 1
ATOM 2270 N N . GLU A 1 286 ? -91.813 -29.111 102.314 1.00 32.34 286 GLU A N 1
ATOM 2271 C CA . GLU A 1 286 ? -91.807 -30.327 101.482 1.00 32.34 286 GLU A CA 1
ATOM 2272 C C . GLU A 1 286 ? -93.275 -30.816 101.430 1.00 32.34 286 GLU A C 1
ATOM 2274 O O . GLU A 1 286 ? -93.931 -30.734 102.475 1.00 32.34 286 GLU A O 1
ATOM 2279 N N . PRO A 1 287 ? -93.842 -31.304 100.298 1.00 44.12 287 PRO A N 1
ATOM 2280 C CA . PRO A 1 287 ? -93.744 -32.745 100.003 1.00 44.12 287 PRO A CA 1
ATOM 2281 C C . PRO A 1 287 ? -93.825 -33.176 98.508 1.00 44.12 287 PRO A C 1
ATOM 2283 O O . PRO A 1 287 ? -94.347 -32.476 97.646 1.00 44.12 287 PRO A O 1
ATOM 2286 N N . ALA A 1 288 ? -93.427 -34.439 98.288 1.00 29.34 288 ALA A N 1
ATOM 2287 C CA . ALA A 1 288 ? -93.895 -35.413 97.280 1.00 29.34 288 ALA A CA 1
ATOM 2288 C C . ALA A 1 288 ? -93.361 -35.383 95.820 1.00 29.34 288 ALA A C 1
ATOM 2290 O O . ALA A 1 288 ? -93.542 -34.447 95.051 1.00 29.34 288 ALA A O 1
ATOM 2291 N N . ALA A 1 289 ? -92.798 -36.530 95.417 1.00 32.12 289 ALA A N 1
ATOM 2292 C CA . ALA A 1 289 ? -92.442 -36.967 94.055 1.00 32.12 289 ALA A CA 1
ATOM 2293 C C . ALA A 1 289 ? -93.298 -38.211 93.671 1.00 32.12 289 ALA A C 1
ATOM 2295 O O . ALA A 1 289 ? -93.982 -38.705 94.574 1.00 32.12 289 ALA A O 1
ATOM 2296 N N . PRO A 1 290 ? -93.217 -38.859 92.471 1.00 59.56 290 PRO A N 1
ATOM 2297 C CA . PRO A 1 290 ? -92.626 -38.556 91.134 1.00 59.56 290 PRO A CA 1
ATOM 2298 C C . PRO A 1 290 ? -93.648 -38.914 89.982 1.00 59.56 290 PRO A C 1
ATOM 2300 O O . PRO A 1 290 ? -94.838 -38.952 90.300 1.00 59.56 290 PRO A O 1
ATOM 2303 N N . PRO A 1 291 ? -93.322 -39.284 88.702 1.00 53.62 291 PRO A N 1
ATOM 2304 C CA . PRO A 1 291 ? -92.100 -39.236 87.851 1.00 53.62 291 PRO A CA 1
ATOM 2305 C C . PRO A 1 291 ? -92.358 -38.459 86.505 1.00 53.62 291 PRO A C 1
ATOM 2307 O O . PRO A 1 291 ? -93.451 -37.955 86.305 1.00 53.62 291 PRO A O 1
ATOM 2310 N N . ALA A 1 292 ? -91.482 -38.239 85.508 1.00 32.69 292 ALA A N 1
ATOM 2311 C CA . ALA A 1 292 ? -90.417 -39.044 84.915 1.00 32.69 292 ALA A CA 1
ATOM 2312 C C . ALA A 1 292 ? -89.580 -38.233 83.873 1.00 32.69 292 ALA A C 1
ATOM 2314 O O . ALA A 1 292 ? -90.141 -37.419 83.146 1.00 32.69 292 ALA A O 1
ATOM 2315 N N . LEU A 1 293 ? -88.300 -38.630 83.715 1.00 44.59 293 LEU A N 1
ATOM 2316 C CA . LEU A 1 293 ? -87.490 -38.688 82.467 1.00 44.59 293 LEU A CA 1
ATOM 2317 C C . LEU A 1 293 ? -86.762 -37.412 81.935 1.00 44.59 293 LEU A C 1
ATOM 2319 O O . LEU A 1 293 ? -87.205 -36.296 82.168 1.00 44.59 293 LEU A O 1
ATOM 2323 N N . PRO A 1 294 ? -85.576 -37.576 81.292 1.00 57.53 294 PRO A N 1
ATOM 2324 C CA . PRO A 1 294 ? -84.283 -37.133 81.843 1.00 57.53 294 PRO A CA 1
ATOM 2325 C C . PRO A 1 294 ? -83.538 -36.074 80.983 1.00 57.53 294 PRO A C 1
ATOM 2327 O O . PRO A 1 294 ? -83.957 -35.783 79.862 1.00 57.53 294 PRO A O 1
ATOM 2330 N N . PRO A 1 295 ? -82.421 -35.497 81.483 1.00 47.22 295 PRO A N 1
ATOM 2331 C CA . PRO A 1 295 ? -81.734 -34.373 80.847 1.00 47.22 295 PRO A CA 1
ATOM 2332 C C . PRO A 1 295 ? -80.816 -34.806 79.694 1.00 47.22 295 PRO A C 1
ATOM 2334 O O . PRO A 1 295 ? -80.139 -35.832 79.766 1.00 47.22 295 PRO A O 1
ATOM 2337 N N . ALA A 1 296 ? -80.752 -33.987 78.641 1.00 39.66 296 ALA A N 1
ATOM 2338 C CA . ALA A 1 296 ? -79.769 -34.139 77.575 1.00 39.66 296 ALA A CA 1
ATOM 2339 C C . ALA A 1 296 ? -78.372 -33.767 78.101 1.00 39.66 296 ALA A C 1
ATOM 2341 O O . ALA A 1 296 ? -78.025 -32.597 78.25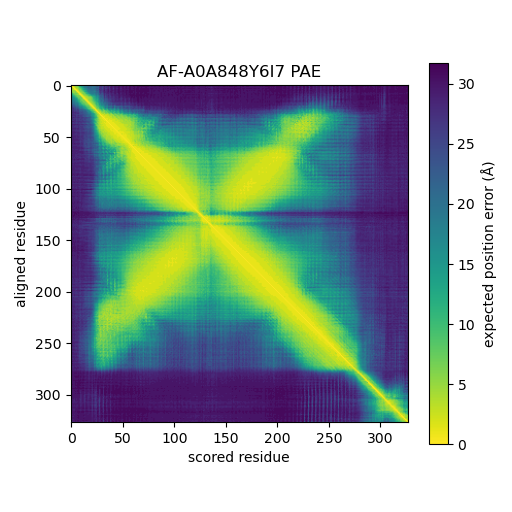6 1.00 39.66 296 ALA A O 1
ATOM 2342 N N . GLU A 1 297 ? -77.581 -34.794 78.400 1.00 46.59 297 GLU A N 1
ATOM 2343 C CA . GLU A 1 297 ? -76.159 -34.706 78.712 1.00 46.59 297 GLU A CA 1
ATOM 2344 C C . GLU A 1 297 ? -75.367 -34.253 77.473 1.00 46.59 297 GLU A C 1
ATOM 2346 O O . GLU A 1 297 ? -75.200 -35.012 76.517 1.00 46.59 297 GLU A O 1
ATOM 2351 N N . SER A 1 298 ? -74.788 -33.051 77.492 1.00 46.41 298 SER A N 1
ATOM 2352 C CA . SER A 1 298 ? -73.656 -32.742 76.614 1.00 46.41 298 SER A CA 1
ATOM 2353 C C . SER A 1 298 ? -72.420 -33.467 77.156 1.00 46.41 298 SER A C 1
ATOM 2355 O O . SER A 1 298 ? -71.752 -32.992 78.076 1.00 46.41 298 SER A O 1
ATOM 2357 N N . ARG A 1 299 ? -72.137 -34.658 76.620 1.00 49.03 299 ARG A N 1
ATOM 2358 C CA . ARG A 1 299 ? -70.938 -35.442 76.945 1.00 49.03 299 ARG A CA 1
ATOM 2359 C C . ARG A 1 299 ? -69.680 -34.736 76.441 1.00 49.03 299 ARG A C 1
ATOM 2361 O O . ARG A 1 299 ? -69.312 -34.870 75.277 1.00 49.03 299 ARG A O 1
ATOM 2368 N N . SER A 1 300 ? -68.967 -34.049 77.324 1.00 51.47 300 SER A N 1
ATOM 2369 C CA . SER A 1 300 ? -67.559 -33.719 77.105 1.00 51.47 300 SER A CA 1
ATOM 2370 C C . SER A 1 300 ? -66.707 -34.955 77.420 1.00 51.47 300 SER A C 1
ATOM 2372 O O . SER A 1 300 ? -66.513 -35.338 78.571 1.00 51.47 300 SER A O 1
ATOM 2374 N N . VAL A 1 301 ? -66.222 -35.634 76.378 1.00 56.50 301 VAL A N 1
ATOM 2375 C CA . VAL A 1 301 ? -65.289 -36.762 76.513 1.00 56.50 301 VAL A CA 1
ATOM 2376 C C . VAL A 1 301 ? -63.861 -36.222 76.486 1.00 56.50 301 VAL A C 1
ATOM 2378 O O . VAL A 1 301 ? -63.409 -35.685 75.477 1.00 56.50 301 VAL A O 1
ATOM 2381 N N . THR A 1 302 ? -63.126 -36.386 77.583 1.00 59.06 302 THR A N 1
ATOM 2382 C CA . THR A 1 302 ? -61.685 -36.116 77.653 1.00 59.06 302 THR A CA 1
ATOM 2383 C C . THR A 1 302 ? -60.932 -37.179 76.849 1.00 59.06 302 THR A C 1
ATOM 2385 O O . THR A 1 302 ? -60.862 -38.343 77.242 1.00 59.06 302 THR A O 1
ATOM 2388 N N . LEU A 1 303 ? -60.381 -36.791 75.699 1.00 58.94 303 LEU A N 1
ATOM 2389 C CA . LEU A 1 303 ? -59.596 -37.666 74.826 1.00 58.94 303 LEU A CA 1
ATOM 2390 C C . LEU A 1 303 ? -58.120 -37.606 75.241 1.00 58.94 303 LEU A C 1
ATOM 2392 O O . LEU A 1 303 ? -57.473 -36.574 75.083 1.00 58.94 303 LEU A O 1
ATOM 2396 N N . THR A 1 304 ? -57.558 -38.702 75.751 1.00 61.59 304 THR A N 1
ATOM 2397 C CA . THR A 1 304 ? -56.121 -38.791 76.051 1.00 61.59 304 THR A CA 1
ATOM 2398 C C . THR A 1 304 ? -55.338 -39.479 74.930 1.00 61.59 304 THR A C 1
ATOM 2400 O O . THR A 1 304 ? -55.657 -40.583 74.492 1.00 61.59 304 THR A O 1
ATOM 2403 N N . GLY A 1 305 ? -54.276 -38.796 74.490 1.00 66.31 305 GLY A N 1
ATOM 2404 C CA . GLY A 1 305 ? -53.011 -39.321 73.959 1.00 66.31 305 GLY A CA 1
ATOM 2405 C C . GLY A 1 305 ? -52.987 -40.091 72.633 1.00 66.31 305 GLY A C 1
ATOM 2406 O O . GLY A 1 305 ? -52.147 -39.788 71.793 1.00 66.31 305 GLY A O 1
ATOM 2407 N N . SER A 1 306 ? -53.835 -41.104 72.415 1.00 73.00 306 SER A N 1
ATOM 2408 C CA . SER A 1 306 ? -53.730 -41.946 71.211 1.00 73.00 306 SER A CA 1
ATOM 2409 C C . SER A 1 306 ? -55.075 -42.343 70.602 1.00 73.00 306 SER A C 1
ATOM 2411 O O . SER A 1 306 ? -55.990 -42.828 71.265 1.00 73.00 306 SER A O 1
ATOM 2413 N N . PHE A 1 307 ? -55.165 -42.182 69.280 1.00 64.19 307 PHE A N 1
ATOM 2414 C CA . PHE A 1 307 ? -56.365 -42.420 68.471 1.00 64.19 307 PHE A CA 1
ATOM 2415 C C . PHE A 1 307 ? -56.888 -43.865 68.559 1.00 64.19 307 PHE A C 1
ATOM 2417 O O . PHE A 1 307 ? -58.092 -44.110 68.505 1.00 64.19 307 PHE A O 1
ATOM 2424 N N . ARG A 1 308 ? -55.992 -44.841 68.759 1.00 70.56 308 ARG A N 1
ATOM 2425 C CA . ARG A 1 308 ? -56.348 -46.266 68.857 1.00 70.56 308 ARG A CA 1
ATOM 2426 C C . ARG A 1 308 ? -57.133 -46.588 70.136 1.00 70.56 308 ARG A C 1
ATOM 2428 O O . ARG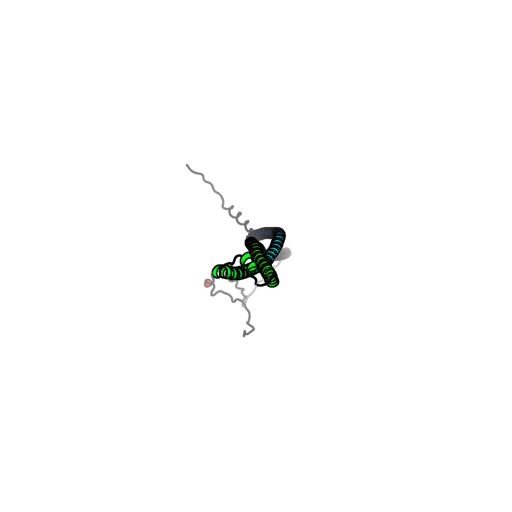 A 1 308 ? -57.971 -47.483 70.095 1.00 70.56 308 ARG A O 1
ATOM 2435 N N . ALA A 1 309 ? -56.901 -45.846 71.222 1.00 67.69 309 ALA A N 1
ATOM 2436 C CA . ALA A 1 309 ? -57.586 -46.032 72.503 1.00 67.69 309 ALA A CA 1
ATOM 2437 C C . ALA A 1 309 ? -59.019 -45.464 72.513 1.00 67.69 309 ALA A C 1
ATOM 2439 O O . ALA A 1 309 ? -59.855 -45.930 73.281 1.00 67.69 309 ALA A O 1
ATOM 2440 N N . ASN A 1 310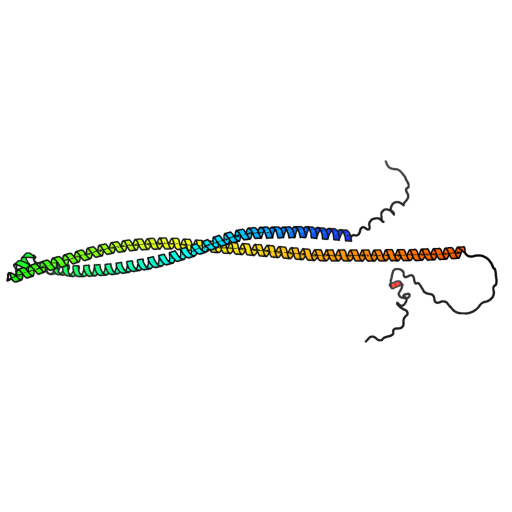 ? -59.330 -44.512 71.624 1.00 68.19 310 ASN A N 1
ATOM 2441 C CA . ASN A 1 310 ? -60.621 -43.812 71.600 1.00 68.19 310 ASN A CA 1
ATOM 2442 C C . ASN A 1 310 ? -61.582 -44.306 70.507 1.00 68.19 310 ASN A C 1
ATOM 2444 O O . ASN A 1 310 ? -62.650 -43.727 70.334 1.00 68.19 310 ASN A O 1
ATOM 2448 N N . ARG A 1 311 ? -61.242 -45.397 69.801 1.00 63.69 311 ARG A N 1
ATOM 2449 C CA . ARG A 1 311 ? -61.960 -45.919 68.618 1.00 63.69 311 ARG A CA 1
ATOM 2450 C C . ARG A 1 311 ? -63.460 -46.194 68.803 1.00 63.69 311 ARG A C 1
ATOM 2452 O O . ARG A 1 311 ? -64.169 -46.252 67.810 1.00 63.69 311 ARG A O 1
ATOM 2459 N N . SER A 1 312 ? -63.939 -46.354 70.034 1.00 61.50 312 SER A N 1
ATOM 2460 C CA . SER A 1 312 ? -65.355 -46.589 70.361 1.00 61.50 312 SER A CA 1
ATOM 2461 C C . SER A 1 312 ? -66.017 -45.439 71.134 1.00 61.50 312 SER A C 1
ATOM 2463 O O . SER A 1 312 ? -67.154 -45.577 71.578 1.00 61.50 312 SER A O 1
ATOM 2465 N N . ARG A 1 313 ? -65.314 -44.314 71.324 1.00 64.75 313 ARG A N 1
ATOM 2466 C CA . ARG A 1 313 ? -65.771 -43.145 72.100 1.00 64.75 313 ARG A CA 1
ATOM 2467 C C . ARG A 1 313 ? -65.689 -41.824 71.324 1.00 64.75 313 ARG A C 1
ATOM 2469 O O . ARG A 1 313 ? -65.798 -40.763 71.930 1.00 64.75 313 ARG A O 1
ATOM 2476 N N . LEU A 1 314 ? -65.489 -41.875 70.006 1.00 66.62 314 LEU A N 1
ATOM 2477 C CA . LEU A 1 314 ? -65.494 -40.684 69.156 1.00 66.62 314 LEU A CA 1
ATOM 2478 C C . LEU A 1 314 ? -66.943 -40.262 68.843 1.00 66.62 314 LEU A C 1
ATOM 2480 O O . LEU A 1 314 ? -67.698 -41.090 68.330 1.00 66.62 314 LEU A O 1
ATOM 2484 N N . PRO A 1 315 ? -67.345 -39.013 69.137 1.00 66.81 315 PRO A N 1
ATOM 2485 C CA . PRO A 1 315 ? -68.635 -38.486 68.706 1.00 66.81 315 PRO A CA 1
ATOM 2486 C C . PRO A 1 315 ? -68.639 -38.215 67.195 1.00 66.81 315 PRO A C 1
ATOM 2488 O O . PRO A 1 315 ? -67.592 -37.983 66.586 1.00 66.81 315 PRO A O 1
ATOM 2491 N N . TRP A 1 316 ? -69.825 -38.258 66.587 1.00 64.50 316 TRP A N 1
ATOM 2492 C CA . TRP A 1 316 ? -70.007 -37.894 65.184 1.00 64.50 316 TRP A CA 1
ATOM 2493 C C . TRP A 1 316 ? -69.663 -36.408 64.966 1.00 64.50 316 TRP A C 1
ATOM 2495 O O . TRP A 1 316 ? -69.978 -35.583 65.821 1.00 64.50 316 TRP A O 1
ATOM 2505 N N . PRO A 1 317 ? -69.005 -36.044 63.850 1.00 62.12 317 PRO A N 1
ATOM 2506 C CA . PRO A 1 317 ? -68.463 -34.697 63.660 1.00 62.12 317 PRO A CA 1
ATOM 2507 C C . PRO A 1 317 ? -69.515 -33.588 63.464 1.00 62.12 317 PRO A C 1
ATOM 2509 O O . PRO A 1 317 ? -69.147 -32.419 63.530 1.00 62.12 317 PRO A O 1
ATOM 2512 N N . ALA A 1 318 ? -70.794 -33.917 63.252 1.00 63.62 318 ALA A N 1
ATOM 2513 C CA . ALA A 1 318 ? -71.906 -32.966 63.305 1.00 63.62 318 ALA A CA 1
ATOM 2514 C C . ALA A 1 318 ? -73.251 -33.700 63.449 1.00 63.62 318 ALA A C 1
ATOM 2516 O O . ALA A 1 318 ? -73.471 -34.710 62.779 1.00 63.62 318 ALA A O 1
ATOM 2517 N N . ASP A 1 319 ? -74.160 -33.152 64.259 1.00 62.97 319 ASP A N 1
ATOM 2518 C CA . ASP A 1 319 ? -75.575 -33.528 64.256 1.00 62.97 319 ASP A CA 1
ATOM 2519 C C . ASP A 1 319 ? -76.301 -32.676 63.205 1.00 62.97 319 ASP A C 1
ATOM 2521 O O . ASP A 1 319 ? -76.541 -31.484 63.395 1.00 62.97 319 ASP A O 1
ATOM 2525 N N . GLY A 1 320 ? -76.609 -33.274 62.054 1.00 69.31 320 GLY A N 1
ATOM 2526 C CA . GLY A 1 320 ? -77.296 -32.596 60.956 1.00 69.31 320 GLY A CA 1
ATOM 2527 C C . GLY A 1 320 ? -77.750 -33.567 59.869 1.00 69.31 320 GLY A C 1
ATOM 2528 O O . GLY A 1 320 ? -77.119 -34.593 59.624 1.00 69.31 320 GLY A O 1
ATOM 2529 N N . THR A 1 321 ? -78.876 -33.265 59.224 1.00 68.88 321 THR A N 1
ATOM 2530 C CA . THR A 1 321 ? -79.473 -34.091 58.165 1.00 68.88 321 THR A CA 1
ATOM 2531 C C . THR A 1 321 ? -78.910 -33.697 56.799 1.00 68.88 321 THR A C 1
ATOM 2533 O O . THR A 1 321 ? -78.957 -32.531 56.410 1.00 68.88 321 THR A O 1
ATOM 2536 N N . VAL A 1 322 ? -78.386 -34.670 56.048 1.00 62.59 322 VAL A N 1
ATOM 2537 C CA . VAL A 1 322 ? -77.866 -34.459 54.688 1.00 62.59 322 VAL A CA 1
ATOM 2538 C C . VAL A 1 322 ? -79.031 -34.140 53.749 1.00 62.59 322 VAL A C 1
ATOM 2540 O O . VAL A 1 322 ? -79.865 -35.000 53.476 1.00 62.59 322 VAL A O 1
ATOM 2543 N N . THR A 1 323 ? -79.095 -32.908 53.245 1.00 67.31 323 THR A N 1
ATOM 2544 C CA . THR A 1 323 ? -80.083 -32.484 52.243 1.00 67.31 323 THR A CA 1
ATOM 2545 C C . THR A 1 323 ? -79.378 -32.199 50.920 1.00 67.31 323 THR A C 1
ATOM 2547 O O . THR A 1 323 ? -78.970 -31.081 50.630 1.00 67.31 323 THR A O 1
ATOM 2550 N N . GLY A 1 324 ? -79.204 -33.251 50.118 1.00 71.69 324 GLY A N 1
ATOM 2551 C CA . GLY A 1 324 ? -78.737 -33.146 48.735 1.00 71.69 324 GLY A CA 1
ATOM 2552 C C . GLY A 1 324 ? -77.906 -34.343 48.279 1.00 71.69 324 GLY A C 1
ATOM 2553 O O . GLY A 1 324 ? -76.979 -34.769 48.963 1.00 71.69 324 GLY A O 1
ATOM 2554 N N . THR A 1 325 ? -78.241 -34.880 47.108 1.00 63.81 325 THR A N 1
ATOM 2555 C CA . THR A 1 325 ? -77.469 -35.910 46.402 1.00 63.81 325 THR A CA 1
ATOM 2556 C C . THR A 1 325 ? -76.458 -35.246 45.475 1.00 63.81 325 THR A C 1
ATOM 2558 O O . THR A 1 325 ? -76.842 -34.453 44.618 1.00 63.81 325 THR A O 1
ATOM 2561 N N . PHE A 1 326 ? -75.178 -35.575 45.645 1.00 52.12 326 PHE A N 1
ATOM 2562 C CA . PHE A 1 326 ? -74.109 -35.154 44.744 1.00 52.12 326 PHE A CA 1
ATOM 2563 C C . PHE A 1 326 ? -74.117 -36.048 43.498 1.00 52.12 326 PHE A C 1
ATOM 2565 O O . PHE A 1 326 ? -74.127 -37.276 43.621 1.00 52.12 326 PHE A O 1
ATOM 2572 N N . GLY A 1 327 ? -74.127 -35.422 42.326 1.00 55.53 327 GLY A N 1
ATOM 2573 C CA . GLY A 1 327 ? -73.897 -36.018 41.015 1.00 55.53 327 GLY A CA 1
ATOM 2574 C C . GLY A 1 327 ? -72.992 -35.090 40.230 1.00 55.53 327 GLY A C 1
ATOM 2575 O O . GLY A 1 327 ? -73.258 -33.869 40.288 1.00 55.53 327 GLY A O 1
#